Protein AF-A0A930GVC8-F1 (afdb_monomer)

Radius of gyration: 19.98 Å; Cα contacts (8 Å, |Δi|>4): 346; chains: 1; bounding box: 57×42×56 Å

Sequence (192 aa):
MNLLEYMRRRNKMTLSEWEDTFEKKEREIIVLRHEGGGGSLRNGFWEWDAYFLAFVDCETGELHKEEGRIEFPVIDKEEPPFQFEEETIYKLRVREKLPEEVPEGALPAKNYFLVVDILEEDAVCPELEEMLIEYRKPVVLQDDVLGELTYDKLLKSFEGNIAWLCGKIHFSLYVDKDNKSGITKAKKALKT

Secondary structure (DSSP, 8-state):
--HHHHHHHHHH--HHHHHTTEEEEEEEEEEEEEEEEEEEE-SSSEEEEEEEEEEEETTT--EE-S-EEEEEEE-SSSS-S----TT-EEEEEEEEEPP----TTSPPP-SEEEEEEEEEES---HHHHHHHHHHTS--EEEETTTEEEEEETTTTEEEEEEEETTEEEEEEEE--TT-HHHHHHHHHHTT-

pLDDT: mean 91.97, std 6.96, range [49.47, 98.69]

Nearest PDB structures (foldseek):
  4dam-assembly3_J  TM=3.998E-01  e=1.571E-01  Streptomyces coelicolor
  5odn-assembly1_F  TM=5.381E-01  e=2.171E+00  Salinibacter ruber DSM 13855
  4dam-assembly2_G  TM=4.499E-01  e=1.503E+00  Streptomyces coelicolor
  6irq-assembly1_C  TM=5.115E-01  e=2.541E+00  Pseudomonas aeruginosa PAO1

Structure (mmCIF, N/CA/C/O backbone):
data_AF-A0A930GVC8-F1
#
_entry.id   AF-A0A930GVC8-F1
#
loop_
_atom_site.group_PDB
_atom_site.id
_atom_site.type_symbol
_atom_site.label_atom_id
_atom_site.label_alt_id
_atom_site.label_comp_id
_atom_site.label_asym_id
_atom_site.label_entity_id
_atom_site.label_seq_id
_atom_site.pdbx_PDB_ins_code
_atom_site.Cartn_x
_atom_site.Cartn_y
_atom_site.Cartn_z
_atom_site.occupancy
_atom_site.B_iso_or_equiv
_atom_site.auth_seq_id
_atom_site.auth_comp_id
_atom_site.auth_asym_id
_atom_site.auth_atom_id
_atom_site.pdbx_PDB_model_num
ATOM 1 N N . MET A 1 1 ? 5.904 25.225 -10.877 1.00 81.69 1 MET A N 1
ATOM 2 C CA . MET A 1 1 ? 4.717 24.639 -11.541 1.00 81.69 1 MET A CA 1
ATOM 3 C C . MET A 1 1 ? 3.614 24.543 -10.502 1.00 81.69 1 MET A C 1
ATOM 5 O O . MET A 1 1 ? 3.930 24.165 -9.382 1.00 81.69 1 MET A O 1
ATOM 9 N N . ASN A 1 2 ? 2.375 24.929 -10.812 1.00 92.00 2 ASN A N 1
ATOM 10 C CA . ASN A 1 2 ? 1.264 24.771 -9.858 1.00 92.00 2 ASN A CA 1
ATOM 11 C C . ASN A 1 2 ? 0.669 23.346 -9.909 1.00 92.00 2 ASN A C 1
ATOM 13 O O . ASN A 1 2 ? 0.963 22.579 -10.828 1.00 92.00 2 ASN A O 1
ATOM 17 N N . LEU A 1 3 ? -0.177 22.988 -8.935 1.00 92.12 3 LEU A N 1
ATOM 18 C CA . LEU A 1 3 ? -0.771 21.647 -8.830 1.00 92.12 3 LEU A CA 1
ATOM 19 C C . LEU A 1 3 ? -1.542 21.231 -10.095 1.00 92.12 3 LEU A C 1
ATOM 21 O O . LEU A 1 3 ? -1.425 20.095 -10.550 1.00 92.12 3 LEU A O 1
ATOM 25 N N . LEU A 1 4 ? -2.295 22.150 -10.706 1.00 93.12 4 LEU A N 1
ATOM 26 C CA . LEU A 1 4 ? -3.086 21.855 -11.904 1.00 93.12 4 LEU A CA 1
ATOM 27 C C . LEU A 1 4 ? -2.197 21.560 -13.121 1.00 93.12 4 LEU A C 1
ATOM 29 O O . LEU A 1 4 ? -2.475 20.638 -13.888 1.00 93.12 4 LEU A O 1
ATOM 33 N N . GLU A 1 5 ? -1.132 22.335 -13.308 1.00 93.44 5 GLU A N 1
ATOM 34 C CA . GLU A 1 5 ? -0.135 22.108 -14.359 1.00 93.44 5 GLU A CA 1
ATOM 35 C C . GLU A 1 5 ? 0.605 20.784 -14.155 1.00 93.44 5 GLU A C 1
ATOM 37 O O . GLU A 1 5 ? 0.776 20.035 -15.117 1.00 93.44 5 GLU A O 1
ATOM 42 N N . TYR A 1 6 ? 0.973 20.468 -12.910 1.00 92.00 6 TYR A N 1
ATOM 43 C CA . TYR A 1 6 ? 1.606 19.202 -12.540 1.00 92.00 6 TYR A CA 1
ATOM 44 C C . TYR A 1 6 ? 0.723 18.003 -12.901 1.00 92.00 6 TYR A C 1
ATOM 46 O O . TYR A 1 6 ? 1.160 17.110 -13.629 1.00 92.00 6 TYR A O 1
ATOM 54 N N . MET A 1 7 ? -0.550 18.028 -12.494 1.00 91.31 7 MET A N 1
ATOM 55 C CA . MET A 1 7 ? -1.504 16.959 -12.807 1.00 91.31 7 MET A CA 1
ATOM 56 C C . MET A 1 7 ? -1.734 16.820 -14.317 1.00 91.31 7 MET A C 1
ATOM 58 O O . MET A 1 7 ? -1.738 15.713 -14.854 1.00 91.31 7 MET A O 1
ATOM 62 N N . ARG A 1 8 ? -1.859 17.941 -15.042 1.00 93.25 8 ARG A N 1
ATOM 63 C CA . ARG A 1 8 ? -1.992 17.926 -16.510 1.00 93.25 8 ARG A CA 1
ATOM 64 C C . ARG A 1 8 ? -0.761 17.354 -17.203 1.00 93.25 8 ARG A C 1
ATOM 66 O O . ARG A 1 8 ? -0.919 16.677 -18.215 1.00 93.25 8 ARG A O 1
ATOM 73 N N . ARG A 1 9 ? 0.442 17.635 -16.693 1.00 92.31 9 ARG A N 1
ATOM 74 C CA . ARG A 1 9 ? 1.687 17.058 -17.209 1.00 92.31 9 ARG A CA 1
ATOM 75 C C . ARG A 1 9 ? 1.712 15.549 -16.982 1.00 92.31 9 ARG A C 1
ATOM 77 O O . ARG A 1 9 ? 1.945 14.831 -17.946 1.00 92.31 9 ARG A O 1
ATOM 84 N N . ARG A 1 10 ? 1.394 15.076 -15.768 1.00 91.62 10 ARG A N 1
ATOM 85 C CA . ARG A 1 10 ? 1.300 13.635 -15.467 1.00 91.62 10 ARG A CA 1
ATOM 86 C C . ARG A 1 10 ? 0.312 12.927 -16.385 1.00 91.62 10 ARG A C 1
ATOM 88 O O . ARG A 1 10 ? 0.678 11.952 -17.021 1.00 91.62 10 ARG A O 1
ATOM 95 N N . ASN A 1 11 ? -0.892 13.467 -16.560 1.00 93.62 11 ASN A N 1
ATOM 96 C CA . ASN A 1 11 ? -1.912 12.854 -17.422 1.00 93.62 11 ASN A CA 1
ATOM 97 C C . ASN A 1 11 ? -1.496 12.736 -18.898 1.00 93.62 11 ASN A C 1
ATOM 99 O O . ASN A 1 11 ? -2.060 11.923 -19.624 1.00 93.62 11 ASN A O 1
ATOM 103 N N . LYS A 1 12 ? -0.533 13.547 -19.350 1.00 95.38 12 LYS A N 1
ATOM 104 C CA . LYS A 1 12 ? -0.003 13.515 -20.718 1.00 95.38 12 LYS A CA 1
ATOM 105 C C . LYS A 1 12 ? 1.234 12.630 -20.881 1.00 95.38 12 LYS A C 1
ATOM 107 O O . LYS A 1 12 ? 1.638 12.433 -22.025 1.00 95.38 12 LYS A O 1
ATOM 112 N N . MET A 1 13 ? 1.814 12.119 -19.791 1.00 95.38 13 MET A N 1
ATOM 113 C CA . MET A 1 13 ? 2.982 11.241 -19.863 1.00 95.38 13 MET A CA 1
ATOM 114 C C . MET A 1 13 ? 2.653 10.010 -20.696 1.00 95.38 13 MET A C 1
ATOM 116 O O . MET A 1 13 ? 1.659 9.321 -20.448 1.00 95.38 13 MET A O 1
ATOM 120 N N . THR A 1 14 ? 3.499 9.758 -21.684 1.00 96.62 14 THR A N 1
ATOM 121 C CA . THR A 1 14 ? 3.559 8.477 -22.384 1.00 96.62 14 THR A CA 1
ATOM 122 C C . THR A 1 14 ? 4.056 7.384 -21.440 1.00 96.62 14 THR A C 1
ATOM 124 O O . THR A 1 14 ? 4.642 7.670 -20.395 1.00 96.62 14 THR A O 1
ATOM 127 N N . LEU A 1 15 ? 3.849 6.122 -21.819 1.00 95.75 15 LEU A N 1
ATOM 128 C CA . LEU A 1 15 ? 4.333 4.983 -21.040 1.00 95.75 15 LEU A CA 1
ATOM 129 C C . LEU A 1 15 ? 5.848 5.059 -20.795 1.00 95.75 15 LEU A C 1
ATOM 131 O O . LEU A 1 15 ? 6.280 4.945 -19.657 1.00 95.75 15 LEU A O 1
ATOM 135 N N . SER A 1 16 ? 6.639 5.341 -21.836 1.00 96.31 16 SER A N 1
ATOM 136 C CA . SER A 1 16 ? 8.100 5.460 -21.716 1.00 96.31 16 SER A CA 1
ATOM 137 C C . SER A 1 16 ? 8.513 6.583 -20.765 1.00 96.31 16 SER A C 1
ATOM 139 O O . SER A 1 16 ? 9.371 6.374 -19.917 1.0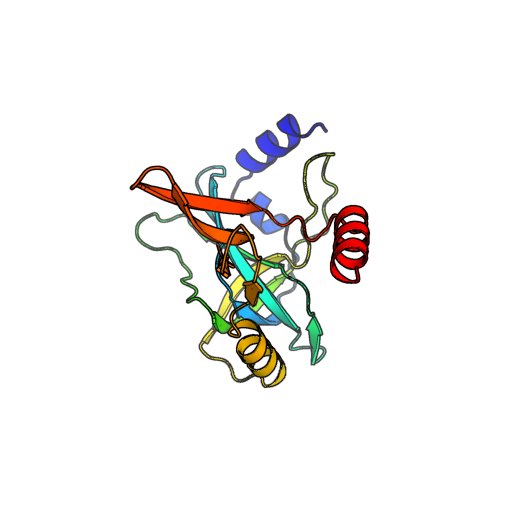0 96.31 16 SER A O 1
ATOM 141 N N . GLU A 1 17 ? 7.895 7.766 -20.871 1.00 96.75 17 GLU A N 1
ATOM 142 C CA . GLU A 1 17 ? 8.201 8.885 -19.968 1.00 96.75 17 GLU A CA 1
ATOM 143 C C . GLU A 1 17 ? 7.848 8.556 -18.516 1.00 96.75 17 GLU A C 1
ATOM 145 O O . GLU A 1 17 ? 8.547 8.996 -17.607 1.00 96.75 17 GLU A O 1
ATOM 150 N N . TRP A 1 18 ? 6.772 7.797 -18.292 1.00 96.19 18 TRP A N 1
ATOM 151 C CA . TRP A 1 18 ? 6.411 7.317 -16.963 1.00 96.19 18 TRP A CA 1
ATOM 152 C C . TRP A 1 18 ? 7.403 6.262 -16.455 1.00 96.19 18 TRP A C 1
ATOM 154 O O . TRP A 1 18 ? 7.884 6.390 -15.334 1.00 96.19 18 TRP A O 1
ATOM 164 N N . GLU A 1 19 ? 7.799 5.281 -17.264 1.00 96.50 19 GLU A N 1
ATOM 165 C CA . GLU A 1 19 ? 8.816 4.288 -16.878 1.00 96.50 19 GLU A CA 1
ATOM 166 C C . GLU A 1 19 ? 10.195 4.912 -16.607 1.00 96.50 19 GLU A C 1
ATOM 168 O O . GLU A 1 19 ? 10.967 4.393 -15.799 1.00 96.50 19 GLU A O 1
ATOM 173 N N . ASP A 1 20 ? 10.511 6.036 -17.254 1.00 96.75 20 ASP A N 1
ATOM 174 C CA . ASP A 1 20 ? 11.733 6.814 -17.025 1.00 96.75 20 ASP A CA 1
ATOM 175 C C . ASP A 1 20 ? 11.730 7.577 -15.691 1.00 96.75 20 ASP A C 1
ATOM 177 O O . ASP A 1 20 ? 12.770 8.083 -15.273 1.00 96.75 20 ASP A O 1
ATOM 181 N N . THR A 1 21 ? 10.595 7.632 -14.986 1.00 95.62 21 THR A N 1
ATOM 182 C CA . THR A 1 21 ? 10.533 8.166 -13.613 1.00 95.62 21 THR A CA 1
ATOM 183 C C . THR A 1 21 ? 10.971 7.159 -12.546 1.00 95.62 21 THR A C 1
ATOM 185 O O . THR A 1 21 ? 10.953 7.482 -11.359 1.00 95.62 21 THR A O 1
ATOM 188 N N . PHE A 1 22 ? 11.368 5.954 -12.949 1.00 97.56 22 PHE A N 1
ATOM 189 C CA . PHE A 1 22 ? 11.930 4.935 -12.073 1.00 97.56 22 PHE A CA 1
ATOM 190 C C . PHE A 1 22 ? 13.403 4.708 -12.400 1.00 97.56 22 PHE A C 1
ATOM 192 O O . PHE A 1 22 ? 13.856 4.888 -13.535 1.00 97.56 22 PHE A O 1
ATOM 199 N N . GLU A 1 23 ? 14.143 4.268 -11.392 1.00 97.25 23 GLU A N 1
ATOM 200 C CA . GLU A 1 23 ? 15.512 3.802 -11.523 1.00 97.25 23 GLU A CA 1
ATOM 201 C C . GLU A 1 23 ? 15.622 2.714 -12.596 1.00 97.25 23 GLU A C 1
ATOM 203 O O . GLU A 1 23 ? 14.693 1.946 -12.848 1.00 97.25 23 GLU A O 1
ATOM 208 N N . LYS A 1 24 ? 16.785 2.619 -13.247 1.00 96.50 24 LYS A N 1
ATOM 209 C CA . LYS A 1 24 ? 17.056 1.518 -14.190 1.00 96.50 24 LYS A CA 1
ATOM 210 C C . LYS A 1 24 ? 17.540 0.254 -13.481 1.00 96.50 24 LYS A C 1
ATOM 212 O O . LYS A 1 24 ? 17.429 -0.826 -14.050 1.00 96.50 24 LYS A O 1
ATOM 217 N N . LYS A 1 25 ? 18.077 0.385 -12.261 1.00 96.81 25 LYS A N 1
ATOM 218 C CA . LYS A 1 25 ? 18.511 -0.750 -11.439 1.00 96.81 25 LYS A CA 1
ATOM 219 C C . LYS A 1 25 ? 17.280 -1.508 -10.939 1.00 96.81 25 LYS A C 1
ATOM 221 O O . LYS A 1 25 ? 16.404 -0.927 -10.305 1.00 96.81 25 LYS A O 1
ATOM 226 N N . GLU A 1 26 ? 17.263 -2.809 -11.193 1.00 97.69 26 GLU A N 1
ATOM 227 C CA . GLU A 1 26 ? 16.313 -3.735 -10.586 1.00 97.69 26 GLU A CA 1
ATOM 228 C C . GLU A 1 26 ? 16.827 -4.195 -9.219 1.00 97.69 26 GLU A C 1
ATOM 230 O O . GLU A 1 26 ? 18.035 -4.357 -9.011 1.00 97.69 26 GLU A O 1
ATOM 235 N N . ARG A 1 27 ? 15.904 -4.423 -8.288 1.00 97.06 27 ARG A N 1
ATOM 236 C CA . ARG A 1 27 ? 16.179 -5.039 -6.988 1.00 97.06 27 ARG A CA 1
ATOM 237 C C . ARG A 1 27 ? 15.043 -5.957 -6.574 1.00 97.06 27 ARG A C 1
ATOM 239 O O . ARG A 1 27 ? 13.938 -5.857 -7.101 1.00 97.06 27 ARG A O 1
ATOM 246 N N . GLU A 1 28 ? 15.329 -6.849 -5.637 1.00 98.50 28 GLU A N 1
ATOM 247 C CA . GLU A 1 28 ? 14.337 -7.761 -5.077 1.00 98.50 28 GLU A CA 1
ATOM 248 C C . GLU A 1 28 ? 13.895 -7.258 -3.704 1.00 98.50 28 GLU A C 1
ATOM 250 O O . GLU A 1 28 ? 14.726 -6.915 -2.861 1.00 98.50 28 GLU A O 1
ATOM 255 N N . ILE A 1 29 ? 12.585 -7.208 -3.485 1.00 98.56 29 ILE A N 1
ATOM 256 C CA . ILE A 1 29 ? 11.986 -6.855 -2.196 1.00 98.56 29 ILE A CA 1
ATOM 257 C C . ILE A 1 29 ? 10.919 -7.882 -1.831 1.00 98.56 29 ILE A C 1
ATOM 259 O O . ILE A 1 29 ? 10.315 -8.491 -2.714 1.00 98.56 29 ILE A O 1
ATOM 263 N N . ILE A 1 30 ? 10.665 -8.056 -0.539 1.00 98.69 30 ILE A N 1
ATOM 264 C CA . ILE A 1 30 ? 9.498 -8.791 -0.044 1.00 98.69 30 ILE A CA 1
ATOM 265 C C . ILE A 1 30 ? 8.524 -7.763 0.520 1.00 98.69 30 ILE A C 1
ATOM 267 O O . ILE A 1 30 ? 8.908 -6.997 1.398 1.00 98.69 30 ILE A O 1
ATOM 271 N N . VAL A 1 31 ? 7.293 -7.708 0.020 1.00 98.50 31 VAL A N 1
ATOM 272 C CA . VAL A 1 31 ? 6.273 -6.734 0.439 1.00 98.50 31 VAL A CA 1
ATOM 273 C C . VAL A 1 31 ? 5.111 -7.429 1.135 1.00 98.50 31 VAL A C 1
ATOM 275 O O . VAL A 1 31 ? 4.708 -8.514 0.727 1.00 98.50 31 VAL A O 1
ATOM 278 N N . LEU A 1 32 ? 4.532 -6.776 2.144 1.00 98.56 32 LEU A N 1
ATOM 279 C CA . LEU A 1 32 ? 3.246 -7.167 2.727 1.00 98.56 32 LEU A CA 1
ATOM 280 C C . LEU A 1 32 ? 2.131 -6.305 2.128 1.00 98.56 32 LEU A C 1
ATOM 282 O O . LEU A 1 32 ? 1.974 -5.142 2.519 1.00 98.56 32 LEU A O 1
ATOM 286 N N . ARG A 1 33 ? 1.358 -6.858 1.191 1.00 97.25 33 ARG A N 1
ATOM 287 C CA . ARG A 1 33 ? 0.240 -6.150 0.551 1.00 97.25 33 ARG A CA 1
ATOM 288 C C . ARG A 1 33 ? -0.918 -6.000 1.547 1.00 97.25 33 ARG A C 1
ATOM 290 O O . ARG A 1 33 ? -1.293 -6.959 2.214 1.00 97.25 33 ARG A O 1
ATOM 297 N N . HIS A 1 34 ? -1.526 -4.815 1.620 1.00 94.62 34 HIS A N 1
ATOM 298 C CA . HIS A 1 34 ? -2.788 -4.587 2.349 1.00 94.62 34 HIS A CA 1
ATOM 299 C C . HIS A 1 34 ? -3.800 -3.825 1.478 1.00 94.62 34 HIS A C 1
ATOM 301 O O . HIS A 1 34 ? -3.485 -3.467 0.346 1.00 94.62 34 HIS A O 1
ATOM 307 N N . GLU A 1 35 ? -5.034 -3.658 1.952 1.00 92.62 35 GLU A N 1
ATOM 308 C CA . GLU A 1 35 ? -6.148 -3.087 1.187 1.00 92.62 35 GLU A 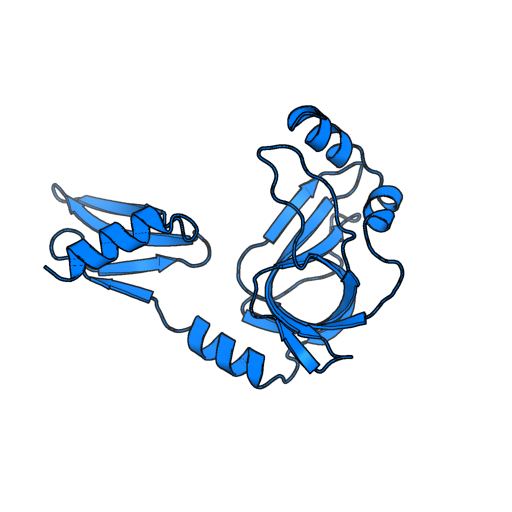CA 1
ATOM 309 C C . GLU A 1 35 ? -5.911 -1.681 0.624 1.00 92.62 35 GLU A C 1
ATOM 311 O O . GLU A 1 35 ? -5.257 -0.815 1.210 1.00 92.62 35 GLU A O 1
ATOM 316 N N . GLY A 1 36 ? -6.500 -1.462 -0.550 1.00 90.75 36 GLY A N 1
ATOM 317 C CA . GLY A 1 36 ? -6.379 -0.229 -1.308 1.00 90.75 36 GLY A CA 1
ATOM 318 C C . GLY A 1 36 ? -5.428 -0.326 -2.499 1.00 90.75 36 GLY A C 1
ATOM 319 O O . GLY A 1 36 ? -4.818 -1.350 -2.800 1.00 90.75 36 GLY A O 1
ATOM 320 N N . GLY A 1 37 ? -5.379 0.783 -3.219 1.00 91.00 37 GLY A N 1
ATOM 321 C CA . GLY A 1 37 ? -4.799 0.878 -4.545 1.00 91.00 37 GLY A CA 1
ATOM 322 C C . GLY A 1 37 ? -5.733 1.656 -5.460 1.00 91.00 37 GLY A C 1
ATOM 323 O O . GLY A 1 37 ? -6.830 2.068 -5.057 1.00 91.00 37 GLY A O 1
ATOM 324 N N . GLY A 1 38 ? -5.319 1.859 -6.698 1.00 90.12 38 GLY A N 1
ATOM 325 C CA . GLY A 1 38 ? -6.117 2.597 -7.658 1.00 90.12 38 GLY A CA 1
ATOM 326 C C . GLY A 1 38 ? -5.484 2.682 -9.031 1.00 90.12 38 GLY A C 1
ATOM 327 O O . GLY A 1 38 ? -4.339 2.318 -9.246 1.00 90.12 38 GLY A O 1
ATOM 328 N N . GLY A 1 39 ? -6.272 3.174 -9.981 1.00 90.75 39 GLY A N 1
ATOM 329 C CA . GLY A 1 39 ? -5.820 3.453 -11.333 1.00 90.75 39 GLY A CA 1
ATOM 330 C C . GLY A 1 39 ? -5.863 4.945 -11.615 1.00 90.75 39 GLY A C 1
ATOM 331 O O . GLY A 1 39 ? -6.892 5.598 -11.427 1.00 90.75 39 GLY A O 1
ATOM 332 N N . SER A 1 40 ? -4.771 5.484 -12.143 1.00 91.31 40 SER A N 1
ATOM 333 C CA . SER A 1 40 ? -4.727 6.818 -12.734 1.00 91.31 40 SER A CA 1
ATOM 334 C C . SER A 1 40 ? -4.587 6.723 -14.249 1.00 91.31 40 SER A C 1
ATOM 336 O O . SER A 1 40 ? -3.592 6.212 -14.759 1.00 91.31 40 SER A O 1
ATOM 338 N N . LEU A 1 41 ? -5.558 7.257 -14.993 1.00 92.00 41 LEU A N 1
ATOM 339 C CA . LEU A 1 41 ? -5.478 7.289 -16.452 1.00 92.00 41 LEU A CA 1
ATOM 340 C C . LEU A 1 41 ? -4.409 8.292 -16.910 1.00 92.00 41 LEU A C 1
ATOM 342 O O . LEU A 1 41 ? -4.456 9.479 -16.566 1.00 92.00 41 LEU A O 1
ATOM 346 N N . ARG A 1 42 ? -3.462 7.809 -17.715 1.00 93.75 42 ARG A N 1
ATOM 347 C CA . ARG A 1 42 ? -2.404 8.590 -18.369 1.00 93.75 42 ARG A CA 1
ATOM 348 C C . ARG A 1 42 ? -2.643 8.636 -19.879 1.00 93.75 42 ARG A C 1
ATOM 350 O O . ARG A 1 42 ? -3.769 8.449 -20.348 1.00 93.75 42 ARG A O 1
ATOM 357 N N . ASN A 1 43 ? -1.603 8.909 -20.665 1.00 94.31 43 ASN A N 1
ATOM 358 C CA . ASN A 1 43 ? -1.712 8.987 -22.117 1.00 94.31 43 ASN A CA 1
ATOM 359 C C . ASN A 1 43 ? -1.798 7.585 -22.746 1.00 94.31 43 ASN A C 1
ATOM 361 O O . ASN A 1 43 ? -0.804 7.043 -23.223 1.00 94.31 43 ASN A O 1
ATOM 365 N N . GLY A 1 44 ? -2.999 7.001 -22.728 1.00 91.62 44 GLY A N 1
ATOM 366 C CA . GLY A 1 44 ? -3.298 5.732 -23.399 1.00 91.62 44 GLY A CA 1
ATOM 367 C C . GLY A 1 44 ? -3.043 4.467 -22.573 1.00 91.62 44 GLY A C 1
ATOM 368 O O . GLY A 1 44 ? -3.196 3.378 -23.112 1.00 91.62 44 GLY A O 1
ATOM 369 N N . PHE A 1 45 ? -2.706 4.595 -21.288 1.00 94.44 45 PHE A N 1
ATOM 370 C CA . PHE A 1 45 ? -2.569 3.480 -20.345 1.00 94.44 45 PHE A CA 1
ATOM 371 C C . PHE A 1 45 ? -3.021 3.910 -18.941 1.00 94.44 45 PHE A C 1
ATOM 373 O O . PHE A 1 45 ? -3.109 5.111 -18.654 1.00 94.44 45 PHE A O 1
ATOM 380 N N . TRP A 1 46 ? -3.314 2.946 -18.071 1.00 93.94 46 TRP A N 1
ATOM 381 C CA . TRP A 1 46 ? -3.536 3.196 -16.648 1.00 93.94 46 TRP A CA 1
ATOM 382 C C . TRP A 1 46 ? -2.244 2.957 -15.870 1.00 93.94 46 TRP A C 1
ATOM 384 O O . TRP A 1 46 ? -1.643 1.894 -15.976 1.00 93.94 46 TRP A O 1
ATOM 394 N N . GLU A 1 47 ? -1.834 3.941 -15.077 1.00 94.56 47 GLU A N 1
ATOM 395 C CA . GLU A 1 47 ? -0.884 3.743 -13.982 1.00 94.56 47 GLU A CA 1
ATOM 396 C C . GLU A 1 47 ? -1.682 3.143 -12.827 1.00 94.56 47 GLU A C 1
ATOM 398 O O . GLU A 1 47 ? -2.480 3.852 -12.208 1.00 94.56 47 GLU A O 1
ATOM 403 N N . TRP A 1 48 ? -1.551 1.834 -12.622 1.00 94.94 48 TRP A N 1
ATOM 404 C CA . TRP A 1 48 ? -2.223 1.124 -11.543 1.00 94.94 48 TRP A CA 1
ATOM 405 C C . TRP A 1 48 ? -1.289 0.991 -10.350 1.00 94.94 48 TRP A C 1
ATOM 407 O O . TRP A 1 48 ? -0.093 0.765 -10.525 1.00 94.94 48 TRP A O 1
ATOM 417 N N . ASP A 1 49 ? -1.837 1.127 -9.152 1.00 94.56 49 ASP A N 1
ATOM 418 C CA . ASP A 1 49 ? -1.121 1.009 -7.896 1.00 94.56 49 ASP A CA 1
ATOM 419 C C . ASP A 1 49 ? -1.839 0.056 -6.934 1.00 94.56 49 ASP A C 1
ATOM 421 O O . ASP A 1 49 ? -3.069 -0.026 -6.905 1.00 94.56 49 ASP A O 1
ATOM 425 N N . ALA A 1 50 ? -1.051 -0.683 -6.157 1.00 96.12 50 ALA A N 1
ATOM 426 C CA . ALA A 1 50 ? -1.499 -1.449 -5.001 1.00 96.12 50 ALA A CA 1
ATOM 427 C C . ALA A 1 50 ? -0.674 -1.042 -3.776 1.00 96.12 50 ALA A C 1
ATOM 429 O O . ALA A 1 50 ? 0.520 -0.738 -3.881 1.00 96.12 50 ALA A O 1
ATOM 430 N N . TYR A 1 51 ? -1.317 -0.999 -2.610 1.00 95.69 51 TYR A N 1
ATOM 431 C CA . TYR A 1 51 ? -0.677 -0.543 -1.379 1.00 95.69 51 TYR A CA 1
ATOM 432 C C . TYR A 1 51 ? -0.031 -1.699 -0.612 1.00 95.69 51 TYR A C 1
ATOM 434 O O . TYR A 1 51 ? -0.542 -2.820 -0.570 1.00 95.69 51 TYR A O 1
ATOM 442 N N . PHE A 1 52 ? 1.103 -1.420 0.022 1.00 97.50 52 PHE A N 1
ATOM 443 C CA . PHE A 1 52 ? 1.749 -2.345 0.951 1.00 97.50 52 PHE A CA 1
ATOM 444 C C . PHE A 1 52 ? 2.065 -1.640 2.269 1.00 97.50 52 PHE A C 1
ATOM 446 O O . PHE A 1 52 ? 2.257 -0.423 2.315 1.00 97.50 52 PHE A O 1
ATOM 453 N N . LEU A 1 53 ? 2.107 -2.422 3.348 1.00 96.06 53 LEU A N 1
ATOM 454 C CA . LEU A 1 53 ? 2.242 -1.928 4.718 1.00 96.06 53 LEU A CA 1
ATOM 455 C C . LEU A 1 53 ? 3.712 -1.744 5.111 1.00 96.06 53 LEU A C 1
ATOM 457 O O . LEU A 1 53 ? 4.061 -0.822 5.846 1.00 96.06 53 LEU A O 1
ATOM 461 N N . ALA A 1 54 ? 4.551 -2.666 4.646 1.00 97.88 54 ALA A N 1
ATOM 462 C CA . ALA A 1 54 ? 5.983 -2.709 4.882 1.00 97.88 54 ALA A CA 1
ATOM 463 C C . ALA A 1 54 ? 6.665 -3.550 3.798 1.00 97.88 54 ALA A C 1
ATOM 465 O O . ALA A 1 54 ? 6.008 -4.342 3.111 1.00 97.88 54 ALA A O 1
ATOM 466 N N . PHE A 1 55 ? 7.982 -3.399 3.681 1.00 98.44 55 PHE A N 1
ATOM 467 C CA . PHE A 1 55 ? 8.798 -4.251 2.825 1.00 98.44 55 PHE A CA 1
ATOM 468 C C . PHE A 1 55 ? 10.152 -4.577 3.458 1.00 98.44 55 PHE A C 1
ATOM 470 O O . PHE A 1 55 ? 10.632 -3.851 4.330 1.00 98.44 55 PHE A O 1
ATOM 477 N N . VAL A 1 56 ? 10.764 -5.665 2.999 1.00 98.44 56 VAL A N 1
ATOM 478 C CA . VAL A 1 56 ? 12.142 -6.057 3.303 1.00 98.44 56 VAL A CA 1
ATOM 479 C C . VAL A 1 56 ? 12.965 -5.960 2.025 1.00 98.44 56 VAL A C 1
ATOM 481 O O . VAL A 1 56 ? 12.581 -6.523 0.997 1.00 98.44 56 VAL A O 1
ATOM 484 N N . ASP A 1 57 ? 14.088 -5.250 2.072 1.00 97.50 57 ASP A N 1
ATOM 485 C CA . ASP A 1 57 ? 15.050 -5.233 0.967 1.00 97.50 57 ASP A CA 1
ATOM 486 C C . ASP A 1 57 ? 15.867 -6.538 0.989 1.00 97.50 57 ASP A C 1
ATOM 488 O O . ASP A 1 57 ? 16.496 -6.868 1.994 1.00 97.50 57 ASP A O 1
ATOM 492 N N . CYS A 1 58 ? 15.839 -7.318 -0.097 1.00 97.12 58 CYS A N 1
ATOM 493 C CA . CYS A 1 58 ? 16.513 -8.622 -0.133 1.00 97.12 58 CYS A CA 1
ATOM 494 C C . CYS A 1 58 ? 18.045 -8.508 -0.206 1.00 97.12 58 CYS A C 1
ATOM 496 O O . CYS A 1 58 ? 18.736 -9.478 0.107 1.00 97.12 58 CYS A O 1
ATOM 498 N N . GLU A 1 59 ? 18.583 -7.367 -0.652 1.00 95.38 59 GLU A N 1
ATOM 499 C CA . GLU A 1 59 ? 20.026 -7.122 -0.746 1.00 95.38 59 GLU A CA 1
ATOM 500 C C . GLU A 1 59 ? 20.598 -6.780 0.637 1.00 95.38 59 GLU A C 1
ATOM 502 O O . GLU A 1 59 ? 21.655 -7.292 1.014 1.00 95.38 59 GLU A O 1
ATOM 507 N N . THR A 1 60 ? 19.898 -5.946 1.413 1.00 96.06 60 THR A N 1
ATOM 508 C CA . THR A 1 60 ? 20.373 -5.486 2.732 1.00 96.06 60 THR A CA 1
ATOM 509 C C . THR A 1 60 ? 19.812 -6.283 3.912 1.00 96.06 60 THR A C 1
ATOM 511 O O . THR A 1 60 ? 20.424 -6.295 4.981 1.00 96.06 60 THR A O 1
ATOM 514 N N . GLY A 1 61 ? 18.661 -6.938 3.739 1.00 96.06 61 GLY A N 1
ATOM 515 C CA . GLY A 1 61 ? 17.878 -7.545 4.818 1.00 96.06 61 GLY A CA 1
ATOM 516 C C . GLY A 1 61 ? 17.158 -6.525 5.711 1.00 96.06 61 GLY A C 1
ATOM 517 O O . GLY A 1 61 ? 16.678 -6.887 6.784 1.00 96.06 61 GLY A O 1
ATOM 518 N N . GLU A 1 62 ? 17.113 -5.246 5.326 1.00 97.50 62 GLU A N 1
ATOM 519 C CA . GLU A 1 62 ? 16.497 -4.188 6.130 1.00 97.50 62 GLU A CA 1
ATOM 520 C C . GLU A 1 62 ? 14.966 -4.222 6.032 1.00 97.50 62 GLU A C 1
ATOM 522 O O . GLU A 1 62 ? 14.399 -4.259 4.940 1.00 97.50 62 GLU A O 1
ATOM 527 N N . LEU A 1 63 ? 14.296 -4.167 7.189 1.00 97.81 63 LEU A N 1
ATOM 528 C CA . LEU A 1 63 ? 12.843 -4.051 7.296 1.00 97.81 63 LEU A CA 1
ATOM 529 C C . LEU A 1 63 ? 12.411 -2.581 7.350 1.00 97.81 63 LEU A C 1
ATOM 531 O O . LEU A 1 63 ? 12.658 -1.876 8.334 1.00 97.81 63 LEU A O 1
ATOM 535 N N . HIS A 1 64 ? 11.646 -2.160 6.349 1.00 97.25 64 HIS A N 1
ATOM 536 C CA . HIS A 1 64 ? 11.068 -0.826 6.246 1.00 97.25 64 HIS A CA 1
ATOM 537 C C . HIS A 1 64 ? 9.590 -0.847 6.653 1.00 97.25 64 HIS A C 1
ATOM 539 O O . HIS A 1 64 ? 8.722 -1.303 5.909 1.00 97.25 64 HIS A O 1
ATOM 545 N N . LYS A 1 65 ? 9.290 -0.325 7.851 1.00 95.44 65 LYS A N 1
ATOM 546 C CA . LYS A 1 65 ? 7.934 -0.275 8.441 1.00 95.44 65 LYS A CA 1
ATOM 547 C C . LYS A 1 65 ? 7.156 0.973 8.026 1.00 95.44 65 LYS A C 1
ATOM 549 O O . LYS A 1 65 ? 6.673 1.729 8.872 1.00 95.44 65 LYS A O 1
ATOM 554 N N . GLU A 1 66 ? 7.095 1.226 6.731 1.00 92.81 66 GLU A N 1
ATOM 555 C CA . GLU A 1 66 ? 6.419 2.390 6.177 1.00 92.81 66 GLU A CA 1
ATOM 556 C C . GLU A 1 66 ? 5.558 1.975 4.988 1.00 92.81 66 GLU A C 1
ATOM 558 O O . GLU A 1 66 ? 6.027 1.257 4.106 1.00 92.81 66 GLU A O 1
ATOM 563 N N . GLU A 1 67 ? 4.318 2.473 4.958 1.00 93.00 67 GLU A N 1
ATOM 564 C CA . GLU A 1 67 ? 3.416 2.266 3.825 1.00 93.00 67 GLU A CA 1
ATOM 565 C C . GLU A 1 67 ? 4.053 2.782 2.527 1.00 93.00 67 GLU A C 1
ATOM 567 O O . GLU A 1 67 ? 4.760 3.800 2.512 1.00 93.00 67 GLU A O 1
ATOM 572 N N . GLY A 1 68 ? 3.754 2.101 1.428 1.00 95.56 68 GLY A N 1
ATOM 573 C CA . GLY A 1 68 ? 4.191 2.490 0.096 1.00 95.56 68 GLY A CA 1
ATOM 574 C C . GLY A 1 68 ? 3.297 1.911 -0.990 1.00 95.56 68 GLY A C 1
ATOM 575 O O . GLY A 1 68 ? 2.177 1.462 -0.723 1.00 95.56 68 GLY A O 1
ATOM 576 N N . ARG A 1 69 ? 3.772 1.978 -2.236 1.00 96.38 69 ARG A N 1
ATOM 577 C CA . ARG A 1 69 ? 3.006 1.557 -3.415 1.00 96.38 69 ARG A CA 1
ATOM 578 C C . ARG A 1 69 ? 3.844 0.713 -4.354 1.00 96.38 69 ARG A C 1
ATOM 580 O O . ARG A 1 69 ? 4.987 1.059 -4.650 1.00 96.38 69 ARG A O 1
ATOM 587 N N . ILE A 1 70 ? 3.248 -0.356 -4.856 1.00 97.75 70 ILE A N 1
ATOM 588 C CA . ILE A 1 70 ? 3.732 -1.043 -6.048 1.00 97.75 70 ILE A CA 1
ATOM 589 C C . ILE A 1 70 ? 2.894 -0.576 -7.236 1.00 97.75 70 ILE A C 1
ATOM 591 O O . ILE A 1 70 ? 1.669 -0.558 -7.162 1.00 97.75 70 ILE A O 1
ATOM 595 N N . GLU A 1 71 ? 3.556 -0.142 -8.299 1.00 96.88 71 GLU A N 1
ATOM 596 C CA . GLU A 1 71 ? 2.964 0.493 -9.472 1.00 96.88 71 GLU A CA 1
ATOM 597 C C . GLU A 1 71 ? 3.250 -0.350 -10.719 1.00 96.88 71 GLU A C 1
ATOM 599 O O . GLU A 1 71 ? 4.325 -0.939 -10.852 1.00 96.88 71 GLU A O 1
ATOM 604 N N . PHE A 1 72 ? 2.302 -0.414 -11.650 1.00 96.56 72 PHE A N 1
ATOM 605 C CA . PHE A 1 72 ? 2.469 -1.119 -12.919 1.00 96.56 72 PHE A CA 1
ATOM 606 C C . PHE A 1 72 ? 1.543 -0.554 -14.006 1.00 96.56 72 PHE A C 1
ATOM 608 O O . PHE A 1 72 ? 0.457 -0.044 -13.708 1.00 96.56 72 PHE A O 1
ATOM 615 N N . PRO A 1 73 ? 1.953 -0.611 -15.285 1.00 95.88 73 PRO A N 1
ATOM 616 C CA . PRO A 1 73 ? 1.133 -0.111 -16.374 1.00 95.88 73 PRO A CA 1
ATOM 617 C C . PRO A 1 73 ? 0.083 -1.146 -16.791 1.00 95.88 73 PRO A C 1
ATOM 619 O O . PRO A 1 73 ? 0.395 -2.312 -17.016 1.00 95.88 73 PRO A O 1
ATOM 622 N N . VAL A 1 74 ? -1.158 -0.705 -16.985 1.00 94.00 74 VAL A N 1
ATOM 623 C CA . VAL A 1 74 ? -2.231 -1.507 -17.590 1.00 94.00 74 VAL A CA 1
ATOM 624 C C . VAL A 1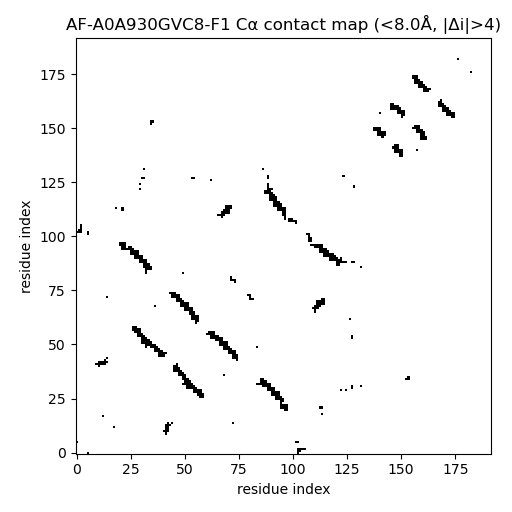 74 ? -2.581 -0.893 -18.944 1.00 94.00 74 VAL A C 1
ATOM 626 O O . VAL A 1 74 ? -3.137 0.208 -19.025 1.00 94.00 74 VAL A O 1
ATOM 629 N N . ILE A 1 75 ? -2.190 -1.587 -20.014 1.00 90.00 75 ILE A N 1
ATOM 630 C CA . ILE A 1 75 ? -2.370 -1.154 -21.410 1.00 90.00 75 ILE A CA 1
ATOM 631 C C . ILE A 1 75 ? -3.559 -1.887 -22.035 1.00 90.00 75 ILE A C 1
ATOM 633 O O . ILE A 1 75 ? -4.422 -1.258 -22.652 1.00 90.00 75 ILE A O 1
ATOM 637 N N . ASP A 1 76 ? -3.598 -3.208 -21.855 1.00 76.56 76 ASP A N 1
ATOM 638 C CA . ASP A 1 76 ? -4.714 -4.053 -22.262 1.00 76.56 76 ASP A CA 1
ATOM 639 C C . ASP A 1 76 ? -5.811 -4.016 -21.193 1.00 76.56 76 ASP A C 1
ATOM 641 O O . ASP A 1 76 ? -5.534 -3.974 -19.995 1.00 76.56 76 ASP A O 1
ATOM 645 N N . LYS A 1 77 ? -7.065 -3.943 -21.634 1.00 67.12 77 LYS A N 1
ATOM 646 C CA . LYS A 1 77 ? -8.221 -3.701 -20.762 1.00 67.12 77 LYS A CA 1
ATOM 647 C C . LYS A 1 77 ? -8.906 -4.983 -20.307 1.00 67.12 77 LYS A C 1
ATOM 649 O O . LYS A 1 77 ? -9.814 -4.883 -19.485 1.00 67.12 77 LYS A O 1
ATOM 654 N N . GLU A 1 78 ? -8.536 -6.134 -20.863 1.00 72.94 78 GLU A N 1
ATOM 655 C CA . GLU A 1 78 ? -9.178 -7.403 -20.517 1.00 72.94 78 GLU A CA 1
ATOM 656 C C . GLU A 1 78 ? -8.656 -7.947 -19.183 1.00 72.94 78 GLU A C 1
ATOM 658 O O . GLU A 1 78 ? -9.471 -8.274 -18.322 1.00 72.94 78 GLU A O 1
ATOM 663 N N . GLU A 1 79 ? -7.337 -7.935 -18.952 1.00 74.56 79 GLU A N 1
ATOM 664 C CA . GLU A 1 79 ? -6.736 -8.360 -17.681 1.00 74.56 79 GLU A CA 1
ATOM 665 C C . GLU A 1 79 ? -5.503 -7.506 -17.317 1.00 74.56 79 GLU A C 1
ATOM 667 O O . GLU A 1 79 ? -4.653 -7.249 -18.175 1.00 74.56 79 GLU A O 1
ATOM 672 N N . PRO A 1 80 ? -5.376 -7.039 -16.057 1.00 84.69 80 PRO A N 1
ATOM 673 C CA . PRO A 1 80 ? -4.158 -6.380 -15.596 1.00 84.69 80 PRO A CA 1
ATOM 674 C C . PRO A 1 80 ? -2.990 -7.384 -15.551 1.00 84.69 80 PRO A C 1
ATOM 676 O O . PRO A 1 80 ? -3.210 -8.551 -15.233 1.00 84.69 80 PRO A O 1
ATOM 679 N N . PRO A 1 81 ? -1.740 -6.947 -15.804 1.00 88.56 81 PRO A N 1
ATOM 680 C CA . PRO A 1 81 ? -0.581 -7.842 -15.853 1.00 88.56 81 PRO A CA 1
ATOM 681 C C . PRO A 1 81 ? -0.236 -8.451 -14.490 1.00 88.56 81 PRO A C 1
ATOM 683 O O . PRO A 1 81 ? 0.427 -9.480 -14.429 1.00 88.56 81 PRO A O 1
ATOM 686 N N . PHE A 1 82 ? -0.685 -7.813 -13.408 1.00 92.00 82 PHE A N 1
ATOM 687 C CA . PHE A 1 82 ? -0.495 -8.275 -12.044 1.00 92.00 82 PHE A CA 1
ATOM 688 C C . PHE A 1 82 ? -1.811 -8.157 -11.278 1.00 92.00 82 PHE A C 1
ATOM 690 O O . PHE A 1 82 ? -2.514 -7.146 -11.376 1.00 92.00 82 PHE A O 1
ATOM 697 N N . GLN A 1 83 ? -2.120 -9.188 -10.498 1.00 91.06 83 GLN A N 1
ATOM 698 C CA . GLN A 1 83 ? -3.222 -9.206 -9.543 1.00 91.06 83 GLN A CA 1
ATOM 699 C C . GLN A 1 83 ? -2.630 -9.518 -8.173 1.00 91.06 83 GLN A C 1
ATOM 701 O O . GLN A 1 83 ? -1.917 -10.502 -8.014 1.00 91.06 83 GLN A O 1
ATOM 706 N N . PHE A 1 84 ? -2.877 -8.634 -7.210 1.00 94.94 84 PHE A N 1
ATOM 707 C CA . PHE A 1 84 ? -2.337 -8.752 -5.863 1.00 94.94 84 PHE A CA 1
ATOM 708 C C . PHE A 1 84 ? -3.473 -8.957 -4.871 1.00 94.94 84 PHE A C 1
ATOM 710 O O . PHE A 1 84 ? -4.285 -8.048 -4.663 1.00 94.94 84 PHE A O 1
ATOM 717 N N . GLU A 1 85 ? -3.489 -10.130 -4.250 1.00 95.88 85 GLU A N 1
ATOM 718 C CA . GLU A 1 85 ? -4.431 -10.495 -3.202 1.00 95.88 85 GLU A CA 1
ATOM 719 C C . GLU A 1 85 ? -4.119 -9.754 -1.904 1.00 95.88 85 GLU A C 1
ATOM 721 O O . GLU A 1 85 ? -2.964 -9.472 -1.568 1.00 95.88 85 GLU A O 1
ATOM 726 N N . GLU A 1 86 ? -5.182 -9.397 -1.186 1.00 95.25 86 GLU A N 1
ATOM 727 C CA . GLU A 1 86 ? -5.086 -8.659 0.069 1.00 95.25 86 GLU A CA 1
ATOM 728 C C . GLU A 1 86 ? -4.434 -9.500 1.162 1.00 95.25 86 GLU A C 1
ATOM 730 O O . GLU A 1 86 ? -4.684 -10.695 1.260 1.00 95.25 86 GLU A O 1
ATOM 735 N N . GLU A 1 87 ? -3.637 -8.863 2.025 1.00 96.19 87 GLU A N 1
ATOM 736 C CA . GLU A 1 87 ? -2.967 -9.534 3.144 1.00 96.19 87 GLU A CA 1
ATOM 737 C C . GLU A 1 87 ? -2.001 -10.662 2.730 1.00 96.19 87 GLU A C 1
ATOM 739 O O . GLU A 1 87 ? -1.682 -11.532 3.544 1.00 96.19 87 GLU A O 1
ATOM 744 N N . THR A 1 88 ? -1.499 -10.624 1.494 1.00 98.06 88 THR A N 1
ATOM 745 C CA . THR A 1 88 ? -0.513 -11.576 0.971 1.00 98.06 88 THR A CA 1
ATOM 746 C C . THR A 1 88 ? 0.894 -10.979 0.963 1.00 98.06 88 THR A C 1
ATOM 748 O O . THR A 1 88 ? 1.100 -9.779 0.737 1.00 98.06 88 THR A O 1
ATOM 751 N N . ILE A 1 89 ? 1.883 -11.833 1.230 1.00 98.62 89 ILE A N 1
ATOM 752 C CA . ILE A 1 89 ? 3.303 -11.486 1.175 1.00 98.62 89 ILE A CA 1
ATOM 753 C C . ILE A 1 89 ? 3.848 -11.904 -0.189 1.00 98.62 89 ILE A C 1
ATOM 755 O O . ILE A 1 89 ? 3.753 -13.068 -0.571 1.00 98.62 89 ILE A O 1
ATOM 759 N N . TYR A 1 90 ? 4.439 -10.959 -0.913 1.00 98.69 90 TYR A N 1
ATOM 760 C CA . TYR A 1 90 ? 4.992 -11.201 -2.243 1.00 98.69 90 TYR A CA 1
ATOM 761 C C . TYR A 1 90 ? 6.481 -10.901 -2.274 1.00 98.69 90 TYR A C 1
ATOM 763 O O . TYR A 1 90 ? 6.909 -9.843 -1.806 1.00 98.69 90 TYR A O 1
ATOM 771 N N . LYS A 1 91 ? 7.264 -11.777 -2.905 1.00 98.62 91 LYS A N 1
ATOM 772 C CA . LYS A 1 91 ? 8.622 -11.446 -3.333 1.00 98.62 91 LYS A CA 1
ATOM 773 C C . LYS A 1 91 ? 8.572 -10.897 -4.752 1.00 98.62 91 LYS A C 1
ATOM 775 O O . LYS A 1 91 ? 8.133 -11.576 -5.678 1.00 98.62 91 LYS A O 1
ATOM 780 N N . LEU A 1 92 ? 9.045 -9.672 -4.931 1.00 98.69 92 LEU A N 1
ATOM 781 C CA . LEU A 1 92 ? 8.933 -8.925 -6.178 1.00 98.69 92 LEU A CA 1
ATOM 782 C C . LEU A 1 92 ? 10.301 -8.522 -6.702 1.00 98.69 92 LEU A C 1
ATOM 784 O O . LEU A 1 92 ? 11.186 -8.143 -5.930 1.00 98.69 92 LEU A O 1
ATOM 788 N N . ARG A 1 93 ? 10.436 -8.511 -8.028 1.00 98.62 93 ARG A N 1
ATOM 789 C CA . ARG A 1 93 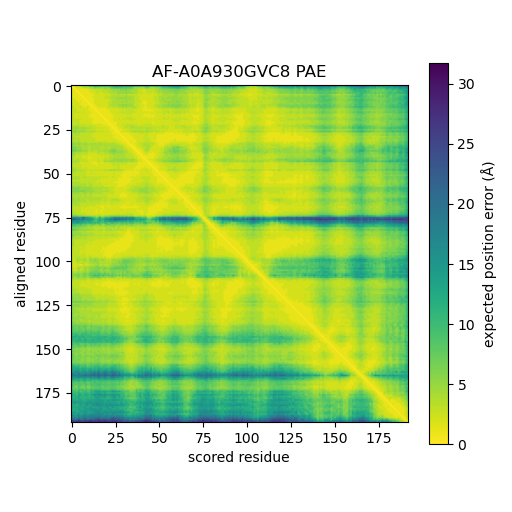? 11.484 -7.753 -8.708 1.00 98.62 93 ARG A CA 1
ATOM 790 C C . ARG A 1 93 ? 10.932 -6.385 -9.071 1.00 98.62 93 ARG A C 1
ATOM 792 O O . ARG A 1 93 ? 9.893 -6.289 -9.723 1.00 98.62 93 ARG A O 1
ATOM 799 N N . VAL A 1 94 ? 11.623 -5.331 -8.654 1.00 98.56 94 VAL A N 1
ATOM 800 C CA . VAL A 1 94 ? 11.123 -3.959 -8.753 1.00 98.56 94 VAL A CA 1
ATOM 801 C C . VAL A 1 94 ? 12.187 -2.960 -9.190 1.00 98.56 94 VAL A C 1
ATOM 803 O O . VAL A 1 94 ? 13.388 -3.203 -9.056 1.00 98.56 94 VAL A O 1
ATOM 806 N N . ARG A 1 95 ? 11.730 -1.793 -9.651 1.00 98.38 95 ARG A N 1
ATOM 807 C CA . ARG A 1 95 ? 12.542 -0.586 -9.861 1.00 98.38 95 ARG A CA 1
ATOM 808 C C . ARG A 1 95 ? 12.024 0.538 -8.968 1.00 98.38 95 ARG A C 1
ATOM 810 O O . ARG A 1 95 ? 10.825 0.789 -8.924 1.00 98.38 95 ARG A O 1
ATOM 817 N N . GLU A 1 96 ? 12.908 1.201 -8.231 1.00 97.31 96 GLU A N 1
ATOM 818 C CA . GLU A 1 96 ? 12.516 2.280 -7.312 1.00 97.31 96 GLU A CA 1
ATOM 819 C C . GLU A 1 96 ? 12.084 3.537 -8.059 1.00 97.31 96 GLU A C 1
ATOM 821 O O . GLU A 1 96 ? 12.663 3.887 -9.085 1.00 97.31 96 GLU A O 1
ATOM 826 N N . LYS A 1 97 ? 11.096 4.253 -7.528 1.00 96.44 97 LYS A N 1
ATOM 827 C CA . LYS A 1 97 ? 10.729 5.575 -8.024 1.00 96.44 97 LYS A CA 1
ATOM 828 C C . LYS A 1 97 ? 11.830 6.595 -7.737 1.00 96.44 97 LYS A C 1
ATOM 830 O O . LYS A 1 97 ? 12.265 6.746 -6.599 1.00 96.44 97 LYS A O 1
ATOM 835 N N . LEU A 1 98 ? 12.219 7.361 -8.753 1.00 95.19 98 LEU A N 1
ATOM 836 C CA . LEU A 1 98 ? 13.146 8.473 -8.571 1.00 95.19 98 LEU A CA 1
ATOM 837 C C . LEU A 1 98 ? 12.514 9.562 -7.688 1.00 95.19 98 LEU A C 1
ATOM 839 O O . LEU A 1 98 ? 11.324 9.857 -7.846 1.00 95.19 98 LEU A O 1
ATOM 843 N N . PRO A 1 99 ? 13.293 10.215 -6.807 1.00 91.44 99 PRO A N 1
ATOM 844 C CA . PRO A 1 99 ? 12.816 11.377 -6.072 1.00 91.44 99 PRO A CA 1
ATOM 845 C C . PRO A 1 99 ? 12.299 12.454 -7.031 1.00 91.44 99 PRO A C 1
ATOM 847 O O . PRO A 1 99 ? 12.988 12.843 -7.976 1.00 91.44 99 PRO A O 1
ATOM 850 N N . GLU A 1 100 ? 11.099 12.967 -6.769 1.00 87.75 100 GLU A N 1
ATOM 851 C CA . GLU A 1 100 ? 10.505 14.055 -7.543 1.00 87.75 100 GLU A CA 1
ATOM 852 C C . GLU A 1 100 ? 10.122 15.237 -6.649 1.00 87.75 100 GLU A C 1
ATOM 854 O O . GLU A 1 100 ? 9.599 15.075 -5.545 1.00 87.75 100 GLU A O 1
ATOM 859 N N . GLU A 1 101 ? 10.363 16.451 -7.142 1.00 86.94 101 GLU A N 1
ATOM 860 C CA . GLU A 1 101 ? 9.830 17.661 -6.523 1.00 86.94 101 GLU A CA 1
ATOM 861 C C . GLU A 1 101 ? 8.363 17.836 -6.920 1.00 86.94 101 GLU A C 1
ATOM 863 O O . GLU A 1 101 ? 8.030 17.970 -8.103 1.00 86.94 101 GLU A O 1
ATOM 868 N N . VAL A 1 102 ? 7.481 17.881 -5.923 1.00 90.12 102 VAL A N 1
ATOM 869 C CA . VAL A 1 102 ? 6.039 18.043 -6.126 1.00 90.12 102 VAL A CA 1
ATOM 870 C C . VAL A 1 102 ? 5.559 19.413 -5.634 1.00 90.12 102 VAL A C 1
ATOM 872 O O . VAL A 1 102 ? 6.102 19.951 -4.667 1.00 90.12 102 VAL A O 1
ATOM 875 N N . PRO A 1 103 ? 4.552 20.020 -6.289 1.00 91.69 103 PRO A N 1
ATOM 876 C CA . PRO A 1 103 ? 3.976 21.278 -5.826 1.00 91.69 103 PRO A CA 1
ATOM 877 C C . PRO A 1 103 ? 3.160 21.101 -4.539 1.00 91.69 103 PRO A C 1
ATOM 879 O O . PRO A 1 103 ? 2.732 20.000 -4.196 1.00 91.69 103 PRO A O 1
ATOM 882 N N . GLU A 1 104 ? 2.868 22.216 -3.867 1.00 87.62 104 GLU A N 1
ATOM 883 C CA . GLU A 1 104 ? 1.970 22.243 -2.709 1.00 87.62 104 GLU A CA 1
ATOM 884 C C . GLU A 1 104 ? 0.611 21.596 -3.037 1.00 87.62 104 GLU A C 1
ATOM 886 O O . GLU A 1 104 ? 0.014 21.848 -4.088 1.00 87.62 104 GLU A O 1
ATOM 891 N N . GLY A 1 105 ? 0.140 20.736 -2.131 1.00 83.44 105 GLY A N 1
ATOM 892 C CA . GLY A 1 105 ? -1.077 19.939 -2.309 1.00 83.44 105 GLY A CA 1
ATOM 893 C C . GLY A 1 105 ? -0.867 18.584 -2.996 1.00 83.44 105 GLY A C 1
ATOM 894 O O . GLY A 1 105 ? -1.819 17.812 -3.081 1.00 83.44 105 GLY A O 1
ATOM 895 N N . ALA A 1 106 ? 0.349 18.265 -3.451 1.00 85.19 106 ALA A N 1
ATOM 896 C CA . ALA A 1 106 ? 0.742 16.915 -3.849 1.00 85.19 106 ALA A CA 1
ATOM 897 C C . ALA A 1 106 ? 1.691 16.302 -2.808 1.00 85.19 106 ALA A C 1
ATOM 899 O O . ALA A 1 106 ? 2.507 16.997 -2.205 1.00 85.19 106 ALA A O 1
ATOM 900 N N . LEU A 1 107 ? 1.578 14.990 -2.600 1.00 81.94 107 LEU A N 1
ATOM 901 C CA . LEU A 1 107 ? 2.488 14.238 -1.740 1.00 81.94 107 LEU A CA 1
ATOM 902 C C . LEU A 1 107 ? 3.622 13.656 -2.594 1.00 81.94 107 LEU A C 1
ATOM 904 O O . LEU A 1 107 ? 3.329 13.094 -3.653 1.00 81.94 107 LEU A O 1
ATOM 908 N N . PRO A 1 108 ? 4.892 13.797 -2.177 1.00 82.62 108 PRO A N 1
ATOM 909 C CA . PRO A 1 108 ? 6.006 13.191 -2.892 1.00 82.62 108 PRO A CA 1
ATOM 910 C C . PRO A 1 108 ? 5.919 11.666 -2.805 1.00 82.62 108 PRO A C 1
ATOM 912 O O . PRO A 1 108 ? 5.446 11.116 -1.806 1.00 82.62 108 PRO A O 1
ATOM 915 N N . ALA A 1 109 ? 6.397 10.989 -3.847 1.00 82.81 109 ALA A N 1
ATOM 916 C CA . ALA A 1 109 ? 6.505 9.539 -3.846 1.00 82.81 109 ALA A CA 1
ATOM 917 C C . ALA A 1 109 ? 7.468 9.082 -2.741 1.00 82.81 109 ALA A C 1
ATOM 919 O O . ALA A 1 109 ? 8.595 9.570 -2.638 1.00 82.81 109 ALA A O 1
ATOM 920 N N . LYS A 1 110 ? 7.016 8.142 -1.911 1.00 87.94 110 LYS A N 1
ATOM 921 C CA . LYS A 1 110 ? 7.814 7.531 -0.848 1.00 87.94 110 LYS A CA 1
ATOM 922 C C . LYS A 1 110 ? 7.547 6.035 -0.843 1.00 87.94 110 LYS A C 1
ATOM 924 O O . LYS A 1 110 ? 6.392 5.643 -0.715 1.00 87.94 110 LYS A O 1
ATOM 929 N N . ASN A 1 111 ? 8.600 5.229 -0.980 1.00 93.81 111 ASN A N 1
ATOM 930 C CA . ASN A 1 111 ? 8.512 3.770 -1.105 1.00 93.81 111 ASN A CA 1
ATOM 931 C C . ASN A 1 111 ? 7.613 3.350 -2.286 1.00 93.81 111 ASN A C 1
ATOM 933 O O . ASN A 1 111 ? 6.680 2.565 -2.125 1.00 93.81 111 ASN A O 1
ATOM 937 N N . TYR A 1 112 ? 7.828 3.960 -3.458 1.00 96.44 112 TYR A N 1
ATOM 938 C CA . TYR A 1 112 ? 7.093 3.626 -4.683 1.00 96.44 112 TYR A CA 1
ATOM 939 C C . TYR A 1 112 ? 7.983 2.767 -5.571 1.00 96.44 112 TYR A C 1
ATOM 941 O O . TYR A 1 112 ? 9.157 3.084 -5.778 1.00 96.44 112 TYR A O 1
ATOM 949 N N . PHE A 1 113 ? 7.418 1.689 -6.096 1.00 97.94 113 PHE A N 1
ATOM 950 C CA . PHE A 1 113 ? 8.158 0.658 -6.803 1.00 97.94 113 PHE A CA 1
ATOM 951 C C . PHE A 1 113 ? 7.423 0.253 -8.069 1.00 97.94 113 PHE A C 1
ATOM 953 O O . PHE A 1 113 ? 6.284 -0.186 -7.999 1.00 97.94 113 PHE A O 1
ATOM 960 N N . LEU A 1 114 ? 8.079 0.336 -9.220 1.00 98.12 114 LEU A N 1
ATOM 961 C CA . LEU A 1 114 ? 7.572 -0.276 -10.439 1.00 98.12 114 LEU A CA 1
ATOM 962 C C . LEU A 1 114 ? 7.785 -1.785 -10.370 1.00 98.12 114 LEU A C 1
ATOM 964 O O . LEU A 1 114 ? 8.930 -2.232 -10.268 1.00 98.12 114 LEU A O 1
ATOM 968 N N . VAL A 1 115 ? 6.703 -2.556 -10.450 1.00 98.25 115 VAL A N 1
ATOM 969 C CA . VAL A 1 115 ? 6.764 -4.019 -10.538 1.00 98.25 115 VAL A CA 1
ATOM 970 C C . VAL A 1 115 ? 7.323 -4.413 -11.899 1.00 98.25 115 VAL A C 1
ATOM 972 O O . VAL A 1 115 ? 6.800 -4.016 -12.940 1.00 98.25 115 VAL A O 1
ATOM 975 N N . VAL A 1 116 ? 8.404 -5.188 -11.878 1.00 97.75 116 VAL A N 1
ATOM 976 C CA . VAL A 1 116 ? 8.977 -5.823 -13.068 1.00 97.75 116 VAL A CA 1
ATOM 977 C C . VAL A 1 116 ? 8.476 -7.256 -13.178 1.00 97.75 116 VAL A C 1
ATOM 979 O O . VAL A 1 116 ? 8.105 -7.679 -14.268 1.00 97.75 116 VAL A O 1
ATOM 982 N N . ASP A 1 117 ? 8.467 -7.989 -12.062 1.00 97.81 117 ASP A N 1
ATOM 983 C CA . ASP A 1 117 ? 8.064 -9.395 -12.024 1.00 97.81 117 ASP A CA 1
ATOM 984 C C . ASP A 1 117 ? 7.624 -9.822 -10.614 1.00 97.81 117 ASP A C 1
ATOM 986 O O . ASP A 1 117 ? 8.108 -9.272 -9.613 1.00 97.81 117 ASP A O 1
ATOM 990 N N . ILE A 1 118 ? 6.752 -10.829 -10.537 1.00 98.00 118 ILE A N 1
ATOM 991 C CA . ILE A 1 118 ? 6.398 -11.518 -9.289 1.00 98.00 118 ILE A CA 1
ATOM 992 C C . ILE A 1 118 ? 7.260 -12.776 -9.209 1.00 98.00 118 ILE A C 1
ATOM 994 O O . ILE A 1 118 ? 7.125 -13.691 -10.015 1.00 98.00 118 ILE A O 1
ATOM 998 N N . LEU A 1 119 ? 8.175 -12.810 -8.243 1.00 98.25 119 LEU A N 1
ATOM 999 C CA . LEU A 1 119 ? 9.118 -13.919 -8.086 1.00 98.25 119 LEU A CA 1
ATOM 1000 C C . LEU A 1 119 ? 8.536 -15.046 -7.233 1.00 98.25 119 LEU A C 1
ATOM 1002 O O . LEU A 1 119 ? 8.854 -16.211 -7.463 1.00 98.25 119 LEU A O 1
ATOM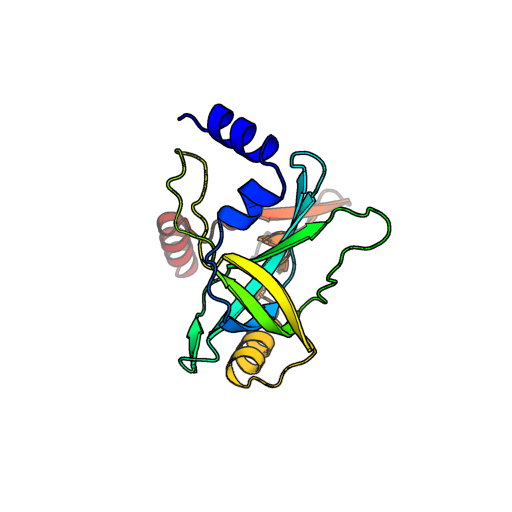 1006 N N . GLU A 1 120 ? 7.727 -14.693 -6.235 1.00 98.19 120 GLU A N 1
ATOM 1007 C CA . GLU A 1 120 ? 7.093 -15.634 -5.314 1.00 98.19 120 GLU A CA 1
ATOM 1008 C C . GLU A 1 120 ? 5.820 -15.012 -4.730 1.00 98.19 120 GLU A C 1
ATOM 1010 O O . GLU A 1 120 ? 5.833 -13.866 -4.268 1.00 98.19 120 GLU A O 1
ATOM 1015 N N . GLU A 1 121 ? 4.735 -15.780 -4.749 1.00 97.50 121 GLU A N 1
ATOM 1016 C CA . GLU A 1 121 ? 3.501 -15.502 -4.012 1.00 97.50 121 GLU A CA 1
ATOM 1017 C C . GLU A 1 121 ? 3.527 -16.292 -2.699 1.00 97.50 121 GLU A C 1
ATOM 1019 O O . GLU A 1 121 ? 4.114 -17.372 -2.652 1.00 97.50 121 GLU A O 1
ATOM 1024 N N . ASP A 1 122 ? 2.916 -15.756 -1.641 1.00 97.25 122 ASP A N 1
ATOM 1025 C CA . ASP A 1 122 ? 2.965 -16.332 -0.288 1.00 97.25 122 ASP A CA 1
ATOM 1026 C C . ASP A 1 122 ? 4.402 -16.544 0.231 1.00 97.25 122 ASP A C 1
ATOM 1028 O O . ASP A 1 122 ? 4.722 -17.547 0.875 1.00 97.25 122 ASP A O 1
ATOM 1032 N N . ALA A 1 123 ? 5.284 -15.581 -0.051 1.00 97.62 123 ALA A N 1
ATOM 1033 C CA . ALA A 1 123 ? 6.687 -15.663 0.331 1.00 97.62 123 ALA A CA 1
ATOM 1034 C C . ALA A 1 123 ? 6.853 -15.703 1.860 1.00 97.62 123 ALA A C 1
ATOM 1036 O O . ALA A 1 123 ? 6.249 -14.919 2.596 1.00 97.62 123 ALA A O 1
ATOM 1037 N N . VAL A 1 124 ? 7.731 -16.587 2.339 1.00 96.94 124 VAL A N 1
ATOM 1038 C CA . VAL A 1 124 ? 7.994 -16.755 3.775 1.00 96.94 124 VAL A CA 1
ATOM 1039 C C . VAL A 1 124 ? 8.877 -15.616 4.283 1.00 96.94 124 VAL A C 1
ATOM 1041 O O . VAL A 1 124 ? 10.044 -15.499 3.901 1.00 96.94 124 VAL A O 1
ATOM 1044 N N . CYS A 1 125 ? 8.338 -14.789 5.178 1.00 97.94 125 CYS A N 1
ATOM 1045 C CA . CYS A 1 125 ? 9.066 -13.685 5.805 1.00 97.94 125 CYS A CA 1
ATOM 1046 C C . CYS A 1 125 ? 8.546 -13.461 7.235 1.00 97.94 125 CYS A C 1
ATOM 1048 O O . CYS A 1 125 ? 7.536 -12.773 7.414 1.00 97.94 125 CYS A O 1
ATOM 1050 N N . PRO A 1 126 ? 9.228 -14.013 8.259 1.00 97.31 126 PRO A N 1
ATOM 1051 C CA . PRO A 1 126 ? 8.759 -13.977 9.645 1.00 97.31 126 PRO A CA 1
ATOM 1052 C C . PRO A 1 126 ? 8.443 -12.569 10.164 1.00 97.31 126 PRO A C 1
ATOM 1054 O O . PRO A 1 126 ? 7.470 -12.374 10.891 1.00 97.31 126 PRO A O 1
ATOM 1057 N N . GLU A 1 127 ? 9.236 -11.572 9.773 1.00 97.00 127 GLU A N 1
ATOM 1058 C CA . GLU A 1 127 ? 9.049 -10.180 10.176 1.00 97.00 127 GLU A CA 1
ATOM 1059 C C . GLU A 1 127 ? 7.738 -9.588 9.644 1.00 97.00 127 GLU A C 1
ATOM 1061 O O . GLU A 1 127 ? 7.040 -8.866 10.361 1.00 97.00 127 GLU A O 1
ATOM 1066 N N . LEU A 1 128 ? 7.391 -9.891 8.390 1.00 98.19 128 LEU A N 1
ATOM 1067 C CA . LEU A 1 128 ? 6.152 -9.429 7.766 1.00 98.19 128 LEU A CA 1
ATOM 1068 C C . LEU A 1 128 ? 4.948 -10.267 8.212 1.00 98.19 128 LEU A C 1
ATOM 1070 O O . LEU A 1 128 ? 3.861 -9.718 8.380 1.00 98.19 128 LEU A O 1
ATOM 1074 N N . GLU A 1 129 ? 5.136 -11.559 8.486 1.00 98.19 129 GLU A N 1
ATOM 1075 C CA . GLU A 1 129 ? 4.111 -12.427 9.078 1.00 98.19 129 GLU A CA 1
ATOM 1076 C C . GLU A 1 129 ? 3.694 -11.937 10.473 1.00 98.19 129 GLU A C 1
ATOM 1078 O O . GLU A 1 129 ?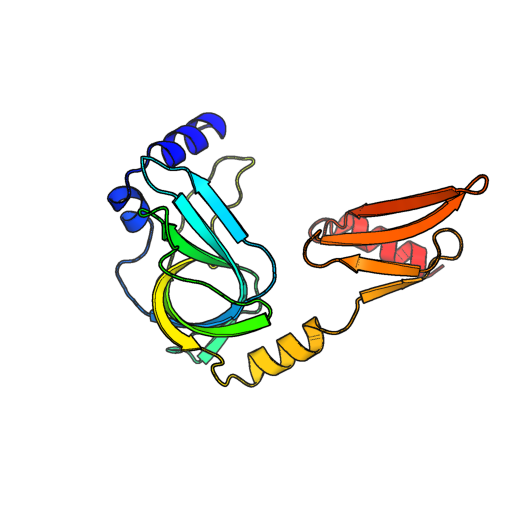 2.498 -11.839 10.762 1.00 98.19 129 GLU A O 1
ATOM 1083 N N . GLU A 1 130 ? 4.652 -11.561 11.329 1.00 97.50 130 GLU A N 1
ATOM 1084 C CA . GLU A 1 130 ? 4.363 -10.975 12.645 1.00 97.50 130 GLU A CA 1
ATOM 1085 C C . GLU A 1 130 ? 3.580 -9.660 12.504 1.00 97.50 130 GLU A C 1
ATOM 1087 O O . GLU A 1 130 ? 2.588 -9.440 13.209 1.00 97.50 130 GLU A O 1
ATOM 1092 N N . MET A 1 131 ? 3.977 -8.807 11.552 1.00 96.75 131 MET A N 1
ATOM 1093 C CA . MET A 1 131 ? 3.247 -7.575 11.251 1.00 96.75 131 MET A CA 1
ATOM 1094 C C . MET A 1 131 ? 1.826 -7.851 10.764 1.00 96.75 131 MET A C 1
ATOM 1096 O O . MET A 1 131 ? 0.907 -7.158 11.196 1.00 96.75 131 MET A O 1
ATOM 1100 N N . LEU A 1 132 ? 1.620 -8.860 9.918 1.00 96.94 132 LEU A N 1
ATOM 1101 C CA . LEU A 1 132 ? 0.295 -9.236 9.433 1.00 96.94 132 LEU A CA 1
ATOM 1102 C C . LEU A 1 132 ? -0.597 -9.770 10.564 1.00 96.94 132 LEU A C 1
ATOM 1104 O O . LEU A 1 132 ? -1.778 -9.425 10.636 1.00 96.94 132 LEU A O 1
ATOM 1108 N N . ILE A 1 133 ? -0.046 -10.565 11.486 1.00 97.19 133 ILE A N 1
ATOM 1109 C CA . ILE A 1 133 ? -0.777 -11.034 12.673 1.00 97.19 133 ILE A CA 1
ATOM 1110 C C . ILE A 1 133 ? -1.240 -9.848 13.524 1.00 97.19 133 ILE A C 1
ATOM 1112 O O . ILE A 1 133 ? -2.398 -9.813 13.946 1.00 97.19 133 ILE A O 1
ATOM 1116 N N . GLU A 1 134 ? -0.361 -8.874 13.774 1.00 95.69 134 GLU A N 1
ATOM 1117 C CA . GLU A 1 134 ? -0.728 -7.655 14.503 1.00 95.69 134 GLU A CA 1
ATOM 1118 C C . GLU A 1 134 ? -1.772 -6.843 13.731 1.00 95.69 134 GLU A C 1
ATOM 1120 O O . GLU A 1 134 ? -2.769 -6.410 14.303 1.00 95.69 134 GLU A O 1
ATOM 1125 N N . TYR A 1 135 ? -1.582 -6.694 12.422 1.00 94.06 135 TYR A N 1
ATOM 1126 C CA . TYR A 1 135 ? -2.470 -5.944 11.546 1.00 94.06 135 TYR A CA 1
ATOM 1127 C C . TYR A 1 135 ? -3.889 -6.523 11.513 1.00 94.06 135 TYR A C 1
ATOM 1129 O O . TYR A 1 135 ? -4.867 -5.778 11.503 1.00 94.06 135 TYR A O 1
ATOM 1137 N N . ARG A 1 136 ? -4.038 -7.849 11.563 1.00 94.88 136 ARG A N 1
ATOM 1138 C CA . ARG A 1 136 ? -5.343 -8.529 11.607 1.00 94.88 136 ARG A CA 1
ATOM 1139 C C . ARG A 1 136 ? -6.124 -8.284 12.894 1.00 94.88 136 ARG A C 1
ATOM 1141 O O . ARG A 1 136 ? -7.333 -8.522 12.912 1.00 94.88 136 ARG A O 1
ATOM 1148 N N . LYS A 1 137 ? -5.486 -7.801 13.964 1.00 95.44 137 LYS A N 1
ATOM 1149 C CA . LYS A 1 137 ? -6.200 -7.502 15.208 1.00 95.44 137 LYS A CA 1
ATOM 1150 C C . LYS A 1 137 ? -7.223 -6.388 14.960 1.00 95.44 137 LYS A C 1
ATOM 1152 O O . LYS A 1 137 ? -6.871 -5.337 14.421 1.00 95.44 137 LYS A O 1
ATOM 1157 N N . PRO A 1 138 ? -8.494 -6.589 15.345 1.00 93.19 138 PRO A N 1
ATOM 1158 C CA . PRO A 1 138 ? -9.500 -5.551 15.204 1.00 93.19 138 PRO A CA 1
ATOM 1159 C C . PRO A 1 138 ? -9.158 -4.380 16.128 1.00 93.19 138 PRO A C 1
ATOM 1161 O O . PRO A 1 138 ? -8.814 -4.572 17.296 1.00 93.19 138 PRO A O 1
ATOM 1164 N N . VAL A 1 139 ? -9.282 -3.160 15.610 1.00 92.94 139 VAL A N 1
ATOM 1165 C CA . VAL A 1 139 ? -9.139 -1.943 16.411 1.00 92.94 139 VAL A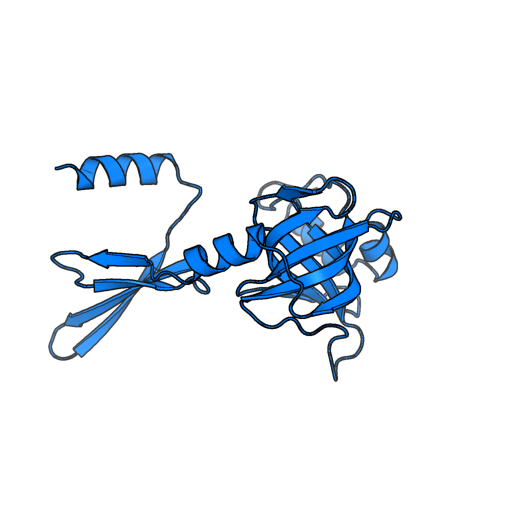 CA 1
ATOM 1166 C C . VAL A 1 139 ? -10.538 -1.467 16.767 1.00 92.94 139 VAL A C 1
ATOM 1168 O O . VAL A 1 139 ? -11.289 -1.017 15.905 1.00 92.94 139 VAL A O 1
ATOM 1171 N N . VAL A 1 140 ? -10.884 -1.597 18.044 1.00 93.19 140 VAL A N 1
ATOM 1172 C CA . VAL A 1 140 ? -12.210 -1.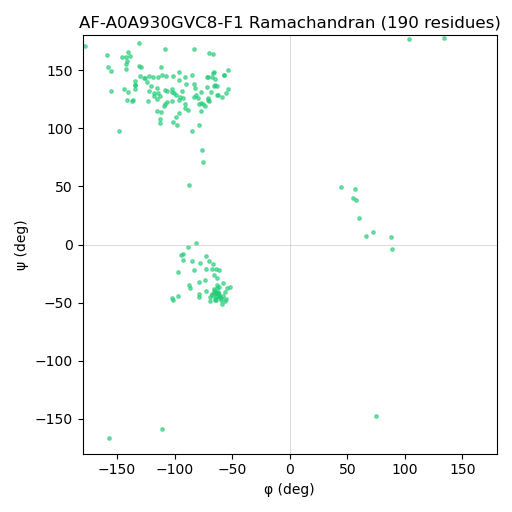268 18.570 1.00 93.19 140 VAL A CA 1
ATOM 1173 C C . VAL A 1 140 ? -12.094 -0.110 19.553 1.00 93.19 140 VAL A C 1
ATOM 1175 O O . VAL A 1 140 ? -11.217 -0.101 20.419 1.00 93.19 140 VAL A O 1
ATOM 1178 N N . LEU A 1 141 ? -12.990 0.860 19.421 1.00 89.19 141 LEU A N 1
ATOM 1179 C CA . LEU A 1 141 ? -13.160 1.982 20.333 1.00 89.19 141 LEU A CA 1
ATOM 1180 C C . LEU A 1 141 ? -14.541 1.868 20.987 1.00 89.19 141 LEU A C 1
ATOM 1182 O O . LEU A 1 141 ? -15.548 1.764 20.297 1.00 89.19 141 LEU A O 1
ATOM 1186 N N . GLN A 1 142 ? -14.579 1.873 22.318 1.00 89.44 142 GLN A N 1
ATOM 1187 C CA . GLN A 1 142 ? -15.821 1.893 23.093 1.00 89.44 142 GLN A CA 1
ATOM 1188 C C . GLN A 1 142 ? -16.079 3.316 23.582 1.00 89.44 142 GLN A C 1
ATOM 1190 O O . GLN A 1 142 ? -15.182 3.936 24.157 1.00 89.44 142 GLN A O 1
ATOM 1195 N N . ASP A 1 143 ? -17.293 3.809 23.367 1.00 86.94 143 ASP A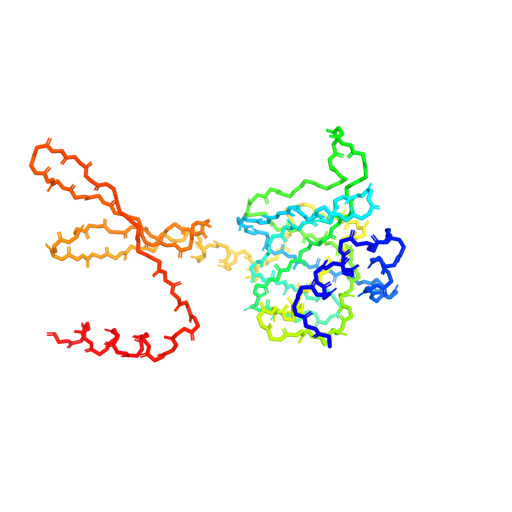 N 1
ATOM 1196 C CA . ASP A 1 143 ? -17.749 5.119 23.827 1.00 86.94 143 ASP A CA 1
ATOM 1197 C C . ASP A 1 143 ? -19.147 5.013 24.454 1.00 86.94 143 ASP A C 1
ATOM 1199 O O . ASP A 1 143 ? -20.014 4.293 23.957 1.00 86.94 143 ASP A O 1
ATOM 1203 N N . ASP A 1 144 ? -19.380 5.753 25.538 1.00 86.31 144 ASP A N 1
ATOM 1204 C CA . ASP A 1 144 ? -20.625 5.670 26.312 1.00 86.31 144 ASP A CA 1
ATOM 1205 C C . ASP A 1 144 ? -21.865 6.148 25.533 1.00 86.31 144 ASP A C 1
ATOM 1207 O O . ASP A 1 144 ? -22.987 5.733 25.833 1.00 86.31 144 ASP A O 1
ATOM 1211 N N . VAL A 1 145 ? -21.687 7.036 24.548 1.00 86.06 145 VAL A N 1
ATOM 1212 C CA . VAL A 1 145 ? -22.780 7.616 23.751 1.00 86.06 145 VAL A CA 1
ATOM 1213 C C . VAL A 1 145 ? -22.868 6.948 22.386 1.00 86.06 145 VAL A C 1
ATOM 1215 O O . VAL A 1 145 ? -23.959 6.610 21.925 1.00 86.06 145 VAL A O 1
ATOM 1218 N N . LEU A 1 146 ? -21.723 6.786 21.725 1.00 86.25 146 LEU A N 1
ATOM 1219 C CA . LEU A 1 146 ? -21.633 6.270 20.361 1.00 86.25 146 LEU A CA 1
ATOM 1220 C C . LEU A 1 146 ? -21.626 4.738 20.300 1.00 86.25 146 LEU A C 1
ATOM 1222 O O . LEU A 1 146 ? -21.864 4.178 19.229 1.00 86.25 146 LEU A O 1
ATOM 1226 N N . GLY A 1 147 ? -21.412 4.072 21.436 1.00 87.88 147 GLY A N 1
ATOM 1227 C CA . GLY A 1 147 ? -21.315 2.624 21.535 1.00 87.88 147 GLY A CA 1
ATOM 1228 C C . GLY A 1 147 ? -19.984 2.095 21.009 1.00 87.88 147 GLY A C 1
ATOM 1229 O O . GLY A 1 147 ? -18.940 2.740 21.117 1.00 87.88 147 GLY A O 1
ATOM 1230 N N . GLU A 1 148 ? -20.030 0.892 20.443 1.00 91.38 148 GLU A N 1
ATOM 1231 C CA . GLU A 1 148 ? -18.865 0.240 19.854 1.00 91.38 148 GLU A CA 1
ATOM 1232 C C . GLU A 1 148 ? -18.589 0.761 18.439 1.00 91.38 148 GLU A C 1
ATOM 1234 O O . GLU A 1 148 ? -19.464 0.762 17.567 1.00 91.38 148 GLU A O 1
ATOM 1239 N N . LEU A 1 149 ? -17.341 1.159 18.214 1.00 93.31 149 LEU A N 1
ATOM 1240 C CA . LEU A 1 149 ? -16.805 1.635 16.949 1.00 93.31 149 LEU A CA 1
ATOM 1241 C C . LEU A 1 149 ? -15.691 0.698 16.494 1.00 93.31 149 LEU A C 1
ATOM 1243 O O . LEU A 1 149 ? -14.739 0.463 17.239 1.00 93.31 149 LEU A O 1
ATOM 1247 N N . THR A 1 150 ? -15.768 0.200 15.265 1.00 94.69 150 THR A N 1
ATOM 1248 C CA . THR A 1 150 ? -14.714 -0.645 14.680 1.00 94.69 150 THR A CA 1
ATOM 1249 C C . THR A 1 150 ? -13.965 0.139 13.617 1.00 94.69 150 THR A C 1
ATOM 1251 O O . THR A 1 150 ? -14.583 0.791 12.783 1.00 94.69 150 THR A O 1
ATOM 1254 N N . TYR A 1 151 ? -12.635 0.103 13.646 1.00 93.81 151 TYR A N 1
ATOM 1255 C CA . TYR A 1 151 ? -11.824 0.737 12.613 1.00 93.81 151 TYR A CA 1
ATOM 1256 C C . TYR A 1 151 ? -11.881 -0.072 11.317 1.00 93.81 151 TYR A C 1
ATOM 1258 O O . TYR A 1 151 ? -11.452 -1.229 11.278 1.00 93.81 151 TYR A O 1
ATOM 1266 N N . ASP A 1 152 ? -12.378 0.556 10.261 1.00 92.81 152 ASP A N 1
ATOM 1267 C CA . ASP A 1 152 ? -12.312 0.052 8.900 1.00 92.81 152 ASP A CA 1
ATOM 1268 C C . ASP A 1 152 ? -10.997 0.524 8.266 1.00 92.81 152 ASP A C 1
ATOM 1270 O O . ASP A 1 152 ? -10.746 1.723 8.114 1.00 92.81 152 ASP A O 1
ATOM 1274 N N . LYS A 1 153 ? -10.121 -0.430 7.936 1.00 89.12 153 LYS A N 1
ATOM 1275 C CA . LYS A 1 153 ? -8.779 -0.136 7.417 1.00 89.12 153 LYS A CA 1
ATOM 1276 C C . LYS A 1 153 ? -8.802 0.362 5.969 1.00 89.12 153 LYS A C 1
ATOM 1278 O O . LYS A 1 153 ? -8.002 1.231 5.619 1.00 89.12 153 LYS A O 1
ATOM 1283 N N . LEU A 1 154 ? -9.783 -0.091 5.183 1.00 88.56 154 LEU A N 1
ATOM 1284 C CA . LEU A 1 154 ? -9.996 0.345 3.805 1.00 88.56 154 LEU A CA 1
ATOM 1285 C C . LEU A 1 154 ? -10.477 1.796 3.765 1.00 88.56 154 LEU A C 1
ATOM 1287 O O . LEU A 1 154 ? -9.928 2.620 3.030 1.00 88.56 154 LEU A O 1
ATOM 1291 N N . LEU A 1 155 ? -11.488 2.117 4.576 1.00 88.75 155 LEU A N 1
ATOM 1292 C CA . LEU A 1 155 ? -12.053 3.467 4.662 1.00 88.75 155 LEU A CA 1
ATOM 1293 C C . LEU A 1 155 ? -11.189 4.418 5.501 1.00 88.75 155 LEU A C 1
ATOM 1295 O O . LEU A 1 155 ? -11.319 5.640 5.393 1.00 88.75 155 LEU A O 1
ATOM 1299 N N . LYS A 1 156 ? -10.267 3.865 6.297 1.00 89.19 156 LYS A N 1
ATOM 1300 C CA . LYS A 1 156 ? -9.391 4.581 7.234 1.00 89.19 156 LYS A CA 1
ATOM 1301 C C . LYS A 1 156 ? -10.181 5.401 8.261 1.00 89.19 156 LYS A C 1
ATOM 1303 O O . LYS A 1 156 ? -9.773 6.498 8.657 1.00 89.19 156 LYS A O 1
ATOM 1308 N N . SER A 1 157 ? -11.297 4.853 8.727 1.00 92.56 157 SER A N 1
ATOM 1309 C CA . SER A 1 157 ? -12.251 5.511 9.622 1.00 92.56 157 SER A CA 1
ATOM 1310 C C . SER A 1 157 ? -12.825 4.540 10.649 1.00 92.56 157 SER A C 1
ATOM 1312 O O . SER A 1 157 ? -12.843 3.330 10.454 1.00 92.56 157 SER A O 1
ATOM 1314 N N . PHE A 1 158 ? -13.281 5.072 11.783 1.00 93.62 158 PHE A N 1
ATOM 1315 C CA . PHE A 1 158 ? -14.072 4.301 12.736 1.00 93.62 158 PHE A CA 1
ATOM 1316 C C . PHE A 1 158 ? -15.533 4.284 12.311 1.00 93.62 158 PHE A C 1
ATOM 1318 O O . PHE A 1 158 ? -16.146 5.338 12.151 1.00 93.62 158 PHE A O 1
ATOM 1325 N N . GLU A 1 159 ? -16.090 3.089 12.207 1.00 95.19 159 GLU A N 1
ATOM 1326 C CA . GLU A 1 159 ? -17.452 2.846 11.769 1.00 95.19 159 GLU A CA 1
ATOM 1327 C C . GLU A 1 159 ? -18.337 2.435 12.941 1.00 95.19 159 GLU A C 1
ATOM 1329 O O . GLU A 1 159 ? -17.987 1.560 13.741 1.00 95.19 159 GLU A O 1
ATOM 1334 N N . GLY A 1 160 ? -19.500 3.079 13.037 1.00 93.69 160 GLY A N 1
ATOM 1335 C CA . GLY A 1 160 ? -20.428 2.925 14.149 1.00 93.69 160 GLY A CA 1
ATOM 1336 C C . GLY A 1 160 ? -21.882 2.894 13.721 1.00 93.69 160 GLY A C 1
ATOM 1337 O O . GLY A 1 160 ? -22.253 3.229 12.590 1.00 93.69 160 GLY A O 1
ATOM 1338 N N . ASN A 1 161 ? -22.733 2.464 14.648 1.00 92.56 161 ASN A N 1
ATOM 1339 C CA . ASN A 1 161 ? -24.175 2.478 14.463 1.00 92.56 161 ASN A CA 1
ATOM 1340 C C . ASN A 1 161 ? -24.874 2.891 15.755 1.00 92.56 161 ASN A C 1
ATOM 1342 O O . ASN A 1 161 ? -24.631 2.296 16.800 1.00 92.56 161 ASN A O 1
ATOM 1346 N N . ILE A 1 162 ? -25.806 3.838 15.665 1.00 90.31 162 ILE A N 1
ATOM 1347 C CA . ILE A 1 162 ? -26.605 4.294 16.806 1.00 90.31 162 ILE A CA 1
ATOM 1348 C C . ILE A 1 162 ? -28.101 4.209 16.495 1.00 90.31 162 ILE A C 1
ATOM 1350 O O . ILE A 1 162 ? -28.541 4.449 15.367 1.00 90.31 162 ILE A O 1
ATOM 1354 N N . ALA A 1 163 ? -28.897 3.847 17.499 1.00 88.69 163 ALA A N 1
ATOM 1355 C CA . ALA A 1 163 ? -30.350 3.888 17.405 1.00 88.69 163 ALA A CA 1
ATOM 1356 C C . ALA A 1 163 ? -30.852 5.325 17.609 1.00 88.69 163 ALA A C 1
ATOM 1358 O O . ALA A 1 163 ? -30.560 5.956 18.623 1.00 88.69 163 ALA A O 1
ATOM 1359 N N . TRP A 1 164 ? -31.645 5.834 16.667 1.00 86.25 164 TRP A N 1
ATOM 1360 C CA . TRP A 1 164 ? -32.231 7.172 16.742 1.00 86.25 164 TRP A CA 1
ATOM 1361 C C . TRP A 1 164 ? -33.660 7.176 16.203 1.00 86.25 164 TRP A C 1
ATOM 1363 O O . TRP A 1 164 ? -33.892 6.773 15.067 1.00 86.25 164 TRP A O 1
ATOM 1373 N N . LEU A 1 165 ? -34.623 7.635 17.014 1.00 85.94 165 LEU A N 1
ATOM 1374 C CA . LEU A 1 165 ? -36.053 7.736 16.664 1.00 85.94 165 LEU A CA 1
ATOM 1375 C C . LEU A 1 165 ? -36.615 6.486 15.951 1.00 85.94 165 LEU A C 1
ATOM 1377 O O . LEU A 1 165 ? -37.272 6.589 14.919 1.00 85.94 165 LEU A O 1
ATOM 1381 N N . CYS A 1 166 ? -36.366 5.298 16.512 1.00 82.75 166 CYS A N 1
ATOM 1382 C CA . CYS A 1 166 ? -36.755 3.990 15.951 1.00 82.75 166 CYS A CA 1
ATOM 1383 C C . CYS A 1 166 ? -36.051 3.592 14.634 1.00 82.75 166 CYS A C 1
ATOM 1385 O O . CYS A 1 166 ? -36.406 2.575 14.043 1.00 82.75 166 CYS A O 1
ATOM 1387 N N . GLY A 1 167 ? -35.052 4.354 14.186 1.00 87.00 167 GLY A N 1
ATOM 1388 C CA . GLY A 1 167 ? -34.163 4.022 13.074 1.00 87.00 167 GLY A CA 1
ATOM 1389 C C . GLY A 1 167 ? -32.747 3.670 13.535 1.00 87.00 167 GLY A C 1
ATOM 1390 O O . GLY A 1 167 ? -32.370 3.899 14.685 1.00 87.00 167 GLY A O 1
ATOM 1391 N N . LYS A 1 168 ? -31.952 3.121 12.614 1.00 90.56 168 LYS A N 1
ATOM 1392 C CA . LYS A 1 168 ? -30.516 2.869 12.788 1.00 90.56 168 LYS A CA 1
ATOM 1393 C C . LYS A 1 168 ? -29.748 3.864 11.921 1.00 90.56 168 LYS A C 1
ATOM 1395 O O . LYS A 1 168 ? -29.954 3.895 10.710 1.00 90.56 168 LYS A O 1
ATOM 1400 N N . ILE A 1 169 ? -28.894 4.673 12.538 1.00 92.12 169 ILE A N 1
ATOM 1401 C CA . ILE A 1 169 ? -28.010 5.610 11.844 1.00 92.12 169 ILE A CA 1
ATOM 1402 C C . ILE A 1 169 ? -26.615 5.000 11.823 1.00 92.12 169 ILE A C 1
ATOM 1404 O O . ILE A 1 169 ? -26.066 4.681 12.877 1.00 92.12 169 ILE A O 1
ATOM 1408 N N . HIS A 1 170 ? -26.060 4.854 10.626 1.00 92.44 170 HIS A N 1
ATOM 1409 C CA . HIS A 1 170 ? -24.655 4.533 10.429 1.00 92.44 170 HIS A CA 1
ATOM 1410 C C . HIS A 1 170 ? -23.853 5.831 10.329 1.00 92.44 170 HIS A C 1
ATOM 1412 O O . HIS A 1 170 ? -24.304 6.791 9.697 1.00 92.44 170 HIS A O 1
ATOM 1418 N N . PHE A 1 171 ? -22.693 5.872 10.970 1.00 91.19 171 PHE A N 1
ATOM 1419 C CA . PHE A 1 171 ? -21.807 7.026 10.937 1.00 91.19 171 PHE A CA 1
ATOM 1420 C C . PHE A 1 171 ? -20.351 6.576 10.895 1.00 91.19 171 PHE A C 1
ATOM 1422 O O . PHE A 1 171 ? -20.001 5.528 11.438 1.00 91.19 171 PHE A O 1
ATOM 1429 N N . SER A 1 172 ? -19.534 7.428 10.283 1.00 93.44 172 SER A N 1
ATOM 1430 C CA . SER A 1 172 ? -18.107 7.228 10.071 1.00 93.44 172 SER A CA 1
ATOM 1431 C C . SER A 1 172 ? -17.332 8.379 10.705 1.00 93.44 172 SER A C 1
ATOM 1433 O O . SER A 1 172 ? -17.678 9.553 10.520 1.00 93.44 172 SER A O 1
ATOM 1435 N N . LEU A 1 173 ? -16.294 8.054 11.469 1.00 91.62 173 LEU A N 1
ATOM 1436 C CA . LEU A 1 173 ? -15.388 9.015 12.087 1.00 91.62 173 LEU A CA 1
ATOM 1437 C C . LEU A 1 173 ? -14.010 8.889 11.438 1.00 91.62 173 LEU A C 1
ATOM 1439 O O . LEU A 1 173 ? -13.250 7.961 11.716 1.00 91.62 173 LEU A O 1
ATOM 1443 N N . TYR A 1 174 ? -13.685 9.850 10.577 1.00 88.94 174 TYR A N 1
ATOM 1444 C CA . TYR A 1 174 ? -12.380 9.921 9.929 1.00 88.94 174 TYR A CA 1
ATOM 1445 C C . TYR A 1 174 ? -11.257 10.166 10.945 1.00 88.94 174 TYR A C 1
ATOM 1447 O O . TYR A 1 174 ? -11.371 11.027 11.825 1.00 88.94 174 TYR A O 1
ATOM 1455 N N . VAL A 1 175 ? -10.147 9.445 10.780 1.00 81.31 175 VAL A N 1
ATOM 1456 C CA . VAL A 1 175 ? -8.954 9.589 11.617 1.00 81.31 175 VAL A CA 1
ATOM 1457 C C . VAL A 1 175 ? -7.814 10.169 10.794 1.00 81.31 175 VAL A C 1
ATOM 1459 O O . VAL A 1 175 ? -7.262 9.519 9.911 1.00 81.31 175 VAL A O 1
ATOM 1462 N N . ASP A 1 176 ? -7.400 11.382 11.147 1.00 83.12 176 ASP A N 1
ATOM 1463 C CA . ASP A 1 176 ? -6.169 11.969 10.627 1.00 83.12 176 ASP A CA 1
ATOM 1464 C C . ASP A 1 176 ? -4.969 11.502 11.470 1.00 83.12 176 ASP A C 1
ATOM 1466 O O . ASP A 1 176 ? -4.696 12.053 12.546 1.00 83.12 176 ASP A O 1
ATOM 1470 N N . LYS A 1 177 ? -4.257 10.471 10.988 1.00 77.50 177 LYS A N 1
ATOM 1471 C CA . LYS A 1 177 ? -3.072 9.908 11.663 1.00 77.50 177 LYS A CA 1
ATOM 1472 C C . LYS A 1 177 ? -1.899 10.894 11.756 1.00 77.50 177 LYS A C 1
ATOM 1474 O O . LYS A 1 177 ? -1.064 10.761 12.654 1.00 77.50 177 LYS A O 1
ATOM 1479 N N . ASP A 1 178 ? -1.871 11.913 10.900 1.00 78.50 178 ASP A N 1
ATOM 1480 C CA . ASP A 1 178 ? -0.789 12.896 10.827 1.00 78.50 178 ASP A CA 1
ATOM 1481 C C . ASP A 1 178 ? -1.057 14.138 11.695 1.00 78.50 178 ASP A C 1
ATOM 1483 O O . ASP A 1 178 ? -0.129 14.883 12.040 1.00 78.50 178 ASP A O 1
ATOM 1487 N N . ASN A 1 179 ? -2.295 14.328 12.171 1.00 84.25 179 ASN A N 1
ATOM 1488 C CA . ASN A 1 179 ? -2.650 15.394 13.109 1.00 84.25 179 ASN A CA 1
ATOM 1489 C C . ASN A 1 179 ? -2.183 15.099 14.548 1.00 84.25 179 ASN A C 1
ATOM 1491 O O . ASN A 1 179 ? -2.970 14.907 15.485 1.00 84.25 179 ASN A O 1
ATOM 1495 N N . LYS A 1 180 ? -0.865 15.160 14.759 1.00 85.75 180 LYS A N 1
ATOM 1496 C CA . LYS A 1 180 ? -0.208 14.962 16.065 1.00 85.75 180 LYS A CA 1
ATOM 1497 C C . LYS A 1 180 ? -0.807 15.833 17.175 1.00 85.75 180 LYS A C 1
ATOM 1499 O O . LYS A 1 180 ? -0.911 15.396 18.325 1.00 85.75 180 LYS A O 1
ATOM 1504 N N . SER A 1 181 ? -1.208 17.063 16.843 1.00 86.69 181 SER A N 1
ATOM 1505 C CA . SER A 1 181 ? -1.799 18.000 17.805 1.00 86.69 181 SER A CA 1
ATOM 1506 C C . SER A 1 181 ? -3.178 17.535 18.286 1.00 86.69 181 SER A C 1
ATOM 1508 O O . SER A 1 181 ? -3.448 17.556 19.490 1.00 86.69 181 SER A O 1
ATOM 1510 N N . GLY A 1 182 ? -4.017 17.055 17.363 1.00 83.31 182 GLY A N 1
ATOM 1511 C CA . GLY A 1 182 ? -5.329 16.481 17.646 1.00 83.31 182 GLY A CA 1
ATOM 1512 C C . GLY A 1 182 ? -5.205 15.213 18.479 1.00 83.31 182 GLY A C 1
ATOM 1513 O O . GLY A 1 182 ? -5.825 15.116 19.537 1.00 83.31 182 GLY A O 1
ATOM 1514 N N . ILE A 1 183 ? -4.305 14.307 18.084 1.00 82.81 183 ILE A N 1
ATOM 1515 C CA . ILE A 1 183 ? -4.026 13.060 18.813 1.00 82.81 183 ILE A CA 1
ATOM 1516 C C . ILE A 1 183 ? -3.593 13.351 20.255 1.00 82.81 183 ILE A C 1
ATOM 1518 O O . ILE A 1 183 ? -4.072 12.718 21.195 1.00 82.81 183 ILE A O 1
ATOM 1522 N N . THR A 1 184 ? -2.713 14.333 20.460 1.00 84.19 184 THR A N 1
ATOM 1523 C CA . THR A 1 184 ? -2.245 14.705 21.806 1.00 84.19 184 THR A CA 1
ATOM 1524 C C . THR A 1 184 ? -3.387 15.236 22.675 1.00 84.19 184 THR A C 1
ATOM 1526 O O . THR A 1 184 ? -3.489 14.870 23.849 1.00 84.19 184 THR A O 1
ATOM 1529 N N . LYS A 1 185 ? -4.272 16.068 22.110 1.00 87.00 185 LYS A N 1
ATOM 1530 C CA . LYS A 1 185 ? -5.455 16.582 22.817 1.00 87.00 185 LYS A CA 1
ATOM 1531 C C . LYS A 1 185 ? -6.430 15.456 23.169 1.00 87.00 185 LYS A C 1
ATOM 1533 O O . LYS A 1 185 ? -6.846 15.377 24.322 1.00 87.00 185 LYS A O 1
ATOM 1538 N N . ALA A 1 186 ? -6.722 14.561 22.224 1.00 79.38 186 ALA A N 1
ATOM 1539 C CA . ALA A 1 186 ? -7.601 13.411 22.439 1.00 79.38 186 ALA A CA 1
ATOM 1540 C C . ALA A 1 186 ? -7.070 12.486 23.547 1.00 79.38 186 ALA A C 1
ATOM 1542 O O . ALA A 1 186 ? -7.784 12.178 24.499 1.00 79.38 186 ALA A O 1
ATOM 1543 N N . LYS A 1 187 ? -5.773 12.143 23.508 1.00 79.25 187 LYS A N 1
ATOM 1544 C CA . LYS A 1 187 ? -5.116 11.346 24.560 1.00 79.25 187 LYS A CA 1
ATOM 1545 C C . LYS A 1 187 ? -5.207 11.983 25.946 1.00 79.25 187 LYS A C 1
ATOM 1547 O O . LYS A 1 187 ? -5.228 11.261 26.937 1.00 79.25 187 LYS A O 1
ATOM 1552 N N . LYS A 1 188 ? -5.202 13.317 26.040 1.00 83.62 188 LYS A N 1
ATOM 1553 C CA . LYS A 1 188 ? -5.351 14.019 27.320 1.00 83.62 188 LYS A CA 1
ATOM 1554 C C . LYS A 1 188 ? -6.788 13.940 27.838 1.00 83.62 188 LYS A C 1
ATOM 1556 O O . LYS A 1 188 ? -6.954 13.742 29.032 1.00 83.62 188 LYS A O 1
ATOM 1561 N N . ALA A 1 189 ? -7.780 14.064 26.956 1.00 79.88 189 ALA A N 1
ATOM 1562 C CA . ALA A 1 189 ? -9.193 13.970 27.318 1.00 79.88 189 ALA A CA 1
ATOM 1563 C C . ALA A 1 189 ? -9.589 12.562 27.801 1.00 79.88 189 ALA A C 1
ATOM 1565 O O . ALA A 1 189 ? -10.316 12.453 28.775 1.00 79.88 189 ALA A O 1
ATOM 1566 N N . LEU A 1 190 ? -9.044 11.500 27.195 1.00 70.94 190 LEU A N 1
ATOM 1567 C CA . LEU A 1 190 ? -9.306 10.104 27.592 1.00 70.94 190 LEU A CA 1
ATOM 1568 C C . LEU A 1 190 ? -8.694 9.696 28.947 1.00 70.94 190 LEU A C 1
ATOM 1570 O O . LEU A 1 190 ? -9.002 8.629 29.465 1.00 70.94 190 LEU A O 1
ATOM 1574 N N . LYS A 1 191 ? -7.770 10.492 29.501 1.00 67.81 191 LYS A N 1
ATOM 1575 C CA . LYS A 1 191 ? -7.156 10.242 30.821 1.00 67.81 191 LYS A CA 1
ATOM 1576 C C . LYS A 1 191 ? -7.939 10.869 31.983 1.00 67.81 191 LYS A C 1
ATOM 1578 O O . LYS A 1 191 ? -7.496 10.749 33.124 1.00 67.81 191 LYS A O 1
ATOM 1583 N N . THR A 1 192 ? -9.016 11.583 31.680 1.00 49.47 192 THR A N 1
ATOM 1584 C CA . THR A 1 192 ? -9.926 12.244 32.628 1.00 49.47 192 THR A CA 1
ATOM 1585 C C . THR A 1 192 ? -11.239 11.498 32.668 1.00 49.47 192 THR A C 1
ATOM 1587 O O . THR A 1 192 ? -11.789 11.401 33.784 1.00 49.47 192 THR A O 1
#

Foldseek 3Di:
DAQVVVLVVQQADDPVNVVVQWDPDKFKKKFFFADDWDWDHHNQKTWTKTKTQWMAGPVVRDTGRHIAIETEIGNDDPDRPDDDDHRKIFIFIWTGGHWDDDHPPDDTHDRYTYTPDTPDINDDDVVSVVVSVVVPDWDWDADPQQGIWTQDPNVQWTWGWDDDPNDIDIDTGHDDPPPPVVVVVVVVVVVD

Solvent-accessible surface area (backbone atoms only — not comparable to full-atom values): 10983 Å² total; per-residue (Å²): 120,55,53,69,57,49,52,54,51,55,37,58,35,42,67,67,63,52,58,64,47,29,46,87,62,73,48,49,34,38,36,34,28,36,74,62,61,51,72,46,73,34,47,80,34,29,50,32,37,38,29,26,51,28,37,30,38,66,88,79,67,49,77,43,88,49,64,28,33,43,31,43,76,32,70,60,88,89,63,63,90,72,86,82,63,71,75,36,30,32,28,31,35,28,18,45,52,52,88,60,94,60,36,82,96,54,81,61,84,55,66,35,28,38,61,76,44,81,76,35,77,74,43,90,46,71,74,55,51,52,49,47,58,58,64,69,52,83,51,73,47,81,42,98,84,59,38,66,26,41,54,39,77,76,80,46,22,35,39,33,59,44,83,52,98,95,40,81,45,75,52,74,46,79,61,69,88,81,44,58,68,58,54,54,51,51,59,56,60,78,76,110

Organism: NCBI:txid237576

InterPro domains:
  IPR054286 Domain of unknown function DUF7021 [PF22886] (16-135)

Mean predicted aligned error: 5.56 Å